Protein AF-A0A1Q7N1H9-F1 (afdb_monomer_lite)

Structure (mmCIF, N/CA/C/O backbone):
data_AF-A0A1Q7N1H9-F1
#
_entry.id   AF-A0A1Q7N1H9-F1
#
loop_
_atom_site.group_PDB
_atom_site.id
_atom_site.type_symbol
_atom_site.label_atom_id
_atom_site.label_alt_id
_atom_site.label_comp_id
_atom_site.label_asym_id
_atom_site.label_entity_id
_atom_site.label_seq_id
_atom_site.pdbx_PDB_ins_code
_atom_site.Cartn_x
_atom_site.Cartn_y
_atom_site.Cartn_z
_atom_site.occupancy
_atom_site.B_iso_or_equiv
_atom_site.auth_seq_id
_atom_site.auth_comp_id
_atom_site.auth_asym_id
_atom_site.auth_atom_id
_atom_site.pdbx_PDB_model_num
ATOM 1 N N . MET A 1 1 ? 52.958 21.507 75.339 1.00 36.03 1 MET A N 1
ATOM 2 C CA . MET A 1 1 ? 54.075 20.549 75.482 1.00 36.03 1 MET A CA 1
ATOM 3 C C . MET A 1 1 ? 53.595 19.182 75.008 1.00 36.03 1 MET A C 1
ATOM 5 O O . MET A 1 1 ? 52.532 18.760 75.429 1.00 36.03 1 MET A O 1
ATOM 9 N N . SER A 1 2 ? 54.343 18.620 74.055 1.00 37.62 2 SER A N 1
ATOM 10 C CA . SER A 1 2 ? 54.335 17.300 73.391 1.00 37.62 2 SER A CA 1
ATOM 11 C C . SER A 1 2 ? 53.197 16.287 73.599 1.00 37.62 2 SER A C 1
ATOM 13 O O . SER A 1 2 ? 53.017 15.766 74.693 1.00 37.62 2 SER A O 1
ATOM 15 N N . SER A 1 3 ? 52.620 15.800 72.493 1.00 34.19 3 SER A N 1
ATOM 16 C CA . SER A 1 3 ? 53.065 14.536 71.862 1.00 34.19 3 SER A CA 1
ATOM 17 C C . SER A 1 3 ? 52.352 14.281 70.529 1.00 34.19 3 SER A C 1
ATOM 19 O O . SER A 1 3 ? 51.137 14.411 70.426 1.00 34.19 3 SER A O 1
ATOM 21 N N . GLN A 1 4 ? 53.136 13.921 69.512 1.00 42.31 4 GLN A N 1
ATOM 22 C CA . GLN A 1 4 ? 52.678 13.374 68.236 1.00 42.31 4 GLN A CA 1
ATOM 23 C C . GLN A 1 4 ? 52.510 11.855 68.366 1.00 42.31 4 GLN A C 1
ATOM 25 O O . GLN A 1 4 ? 53.378 11.207 68.945 1.00 42.31 4 GLN A O 1
ATOM 30 N N . ILE A 1 5 ? 51.473 11.284 67.748 1.00 42.28 5 ILE A N 1
ATOM 31 C CA . ILE A 1 5 ? 51.47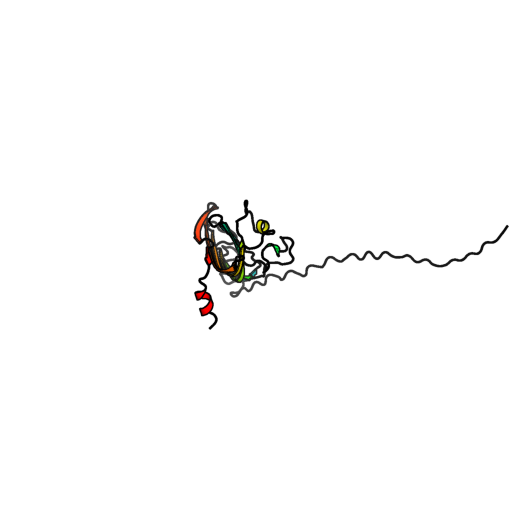9 9.887 67.291 1.00 42.28 5 ILE A CA 1
ATOM 32 C C . ILE A 1 5 ? 50.960 9.867 65.851 1.00 42.28 5 ILE A C 1
ATOM 34 O O . ILE A 1 5 ? 49.823 10.246 65.577 1.00 42.28 5 ILE A O 1
ATOM 38 N N . LEU A 1 6 ? 51.840 9.443 64.941 1.00 40.06 6 LEU A N 1
ATOM 39 C CA . LEU A 1 6 ? 51.527 9.011 63.583 1.00 40.06 6 LEU A CA 1
ATOM 40 C C . LEU A 1 6 ? 50.624 7.770 63.625 1.00 40.06 6 LEU A C 1
ATOM 42 O O . LEU A 1 6 ? 50.975 6.786 64.271 1.00 40.06 6 LEU A O 1
ATOM 46 N N . VAL A 1 7 ? 49.570 7.757 62.809 1.00 38.56 7 VAL A N 1
ATOM 47 C CA . VAL A 1 7 ? 49.052 6.522 62.205 1.00 38.56 7 VAL A CA 1
ATOM 48 C C . VAL A 1 7 ? 48.830 6.793 60.721 1.00 38.56 7 VAL A C 1
ATOM 50 O O . VAL A 1 7 ? 47.964 7.572 60.333 1.00 38.56 7 VAL A O 1
ATOM 53 N N . ALA A 1 8 ? 49.659 6.160 59.897 1.00 41.69 8 ALA A N 1
ATOM 54 C CA . ALA A 1 8 ? 49.472 6.039 58.463 1.00 41.69 8 ALA A CA 1
ATOM 55 C C . ALA A 1 8 ? 48.609 4.805 58.189 1.00 41.69 8 ALA A C 1
ATOM 57 O O . ALA A 1 8 ? 49.037 3.712 58.544 1.00 41.69 8 ALA A O 1
ATOM 58 N N . VAL A 1 9 ? 47.453 4.947 57.533 1.00 39.22 9 VAL A N 1
ATOM 59 C CA . VAL A 1 9 ? 46.788 3.837 56.830 1.00 39.22 9 VAL A CA 1
ATOM 60 C C . VAL A 1 9 ? 45.968 4.386 55.659 1.00 39.22 9 VAL A C 1
ATOM 62 O O . VAL A 1 9 ? 45.056 5.181 55.853 1.00 39.22 9 VAL A O 1
ATOM 65 N N . GLY A 1 10 ? 46.256 3.873 54.461 1.00 33.72 10 GLY A N 1
ATOM 66 C CA . GLY A 1 10 ? 45.207 3.508 53.508 1.00 33.72 10 GLY A CA 1
ATOM 67 C C . GLY A 1 10 ? 44.891 4.499 52.396 1.00 33.72 10 GLY A C 1
ATOM 68 O O . GLY A 1 10 ? 43.849 5.144 52.405 1.00 33.72 10 GLY A O 1
ATOM 69 N N . SER A 1 11 ? 45.727 4.515 51.359 1.00 43.41 11 SER A N 1
ATOM 70 C CA . SER A 1 11 ? 45.285 4.856 50.008 1.00 43.41 11 SER A CA 1
ATOM 71 C C . SER A 1 11 ? 44.191 3.885 49.549 1.00 43.41 11 SER A C 1
ATOM 73 O O . SER A 1 11 ? 44.413 2.678 49.512 1.00 43.41 11 SER A O 1
ATOM 75 N N . ALA A 1 12 ? 43.048 4.411 49.117 1.00 40.19 12 ALA A N 1
ATOM 76 C CA . ALA A 1 12 ? 42.152 3.718 48.200 1.00 40.19 12 ALA A CA 1
ATOM 77 C C . ALA A 1 12 ? 41.603 4.743 47.202 1.00 40.19 12 ALA A C 1
ATOM 79 O O . ALA A 1 12 ? 40.639 5.457 47.470 1.00 40.19 12 ALA A O 1
ATOM 80 N N . MET A 1 13 ? 42.275 4.840 46.050 1.00 38.69 13 MET A N 1
ATOM 81 C CA . MET A 1 13 ? 41.709 5.443 44.847 1.00 38.69 13 MET A CA 1
ATOM 82 C C . MET A 1 13 ? 40.438 4.672 44.486 1.00 38.69 13 MET A C 1
ATOM 84 O O . MET A 1 13 ? 40.514 3.532 44.029 1.00 38.69 13 MET A O 1
ATOM 88 N N . LEU A 1 14 ? 39.275 5.295 44.653 1.00 38.97 14 LEU A N 1
ATOM 89 C CA . LEU A 1 14 ? 38.065 4.837 43.984 1.00 38.97 14 LEU A CA 1
ATOM 90 C C . LEU A 1 14 ? 38.159 5.289 42.519 1.00 38.97 14 LEU A C 1
ATOM 92 O O . LEU A 1 14 ? 37.858 6.430 42.174 1.00 38.97 14 LEU A O 1
ATOM 96 N N . LEU A 1 15 ? 38.652 4.393 41.664 1.00 43.25 15 LEU A N 1
ATOM 97 C CA . LEU A 1 15 ? 38.568 4.526 40.215 1.00 43.25 15 LEU A CA 1
ATOM 98 C C . LEU A 1 15 ? 37.089 4.507 39.815 1.00 43.25 15 LEU A C 1
ATOM 100 O O . LEU A 1 15 ? 36.424 3.473 39.878 1.00 43.25 15 LEU A O 1
ATOM 104 N N . LEU A 1 16 ? 36.583 5.664 39.392 1.00 43.78 16 LEU A N 1
ATOM 105 C CA . LEU A 1 16 ? 35.344 5.777 38.634 1.00 43.78 16 LEU A CA 1
ATOM 106 C C . LEU A 1 16 ? 35.539 5.027 37.312 1.00 43.78 16 LEU A C 1
ATOM 108 O O . LEU A 1 16 ? 36.119 5.551 36.363 1.00 43.78 16 LEU A O 1
ATOM 112 N N . ALA A 1 17 ? 35.080 3.779 37.255 1.00 42.59 17 ALA A N 1
ATOM 113 C CA . ALA A 1 17 ? 34.955 3.047 36.007 1.00 42.59 17 ALA A CA 1
ATOM 114 C C . ALA A 1 17 ? 33.799 3.662 35.204 1.00 42.59 17 ALA A C 1
ATOM 116 O O . ALA A 1 17 ? 32.654 3.220 35.288 1.00 42.59 17 ALA A O 1
ATOM 117 N N . THR A 1 18 ? 34.091 4.704 34.424 1.00 45.09 18 THR A N 1
ATOM 118 C CA . THR A 1 18 ? 33.240 5.126 33.309 1.00 45.09 18 THR A CA 1
ATOM 119 C C . THR A 1 18 ? 33.283 4.023 32.259 1.00 45.09 18 THR A C 1
ATOM 121 O O . THR A 1 18 ? 34.138 4.009 31.373 1.00 45.09 18 THR A O 1
ATOM 124 N N . GLY A 1 19 ? 32.394 3.043 32.405 1.00 35.06 19 GLY A N 1
ATOM 125 C CA . GLY A 1 19 ? 32.126 2.052 31.377 1.00 35.06 19 GLY A CA 1
ATOM 126 C C . GLY A 1 19 ? 31.504 2.750 30.177 1.00 35.06 19 GLY A C 1
ATOM 127 O O . GLY A 1 19 ? 30.302 2.991 30.160 1.00 35.06 19 GLY A O 1
ATOM 128 N N . CYS A 1 20 ? 32.327 3.104 29.190 1.00 40.53 20 CYS A N 1
ATOM 129 C CA . CYS A 1 20 ? 31.852 3.469 27.864 1.00 40.53 20 CYS A CA 1
ATOM 130 C C . CYS A 1 20 ? 31.046 2.290 27.317 1.00 40.53 20 CYS A C 1
ATOM 132 O O . CYS A 1 20 ? 31.608 1.248 26.967 1.00 40.53 20 CYS A O 1
ATOM 134 N N . GLU A 1 21 ? 29.729 2.455 27.272 1.00 37.56 21 GLU A N 1
ATOM 135 C CA . GLU A 1 21 ? 28.821 1.574 26.560 1.00 37.56 21 GLU A CA 1
ATOM 136 C C . GLU A 1 21 ? 29.305 1.524 25.107 1.00 37.56 21 GLU A C 1
ATOM 138 O O . GLU A 1 21 ? 29.312 2.525 24.386 1.00 37.56 21 GLU A O 1
ATOM 143 N N . ARG A 1 22 ? 29.859 0.373 24.712 1.00 43.38 22 ARG A N 1
ATOM 144 C CA . ARG A 1 22 ? 30.353 0.177 23.351 1.00 43.38 22 ARG A CA 1
ATOM 145 C C . ARG A 1 22 ? 29.175 0.390 22.400 1.00 43.38 22 ARG A C 1
ATOM 147 O O . ARG A 1 22 ? 28.119 -0.197 22.645 1.00 43.38 22 ARG A O 1
ATOM 154 N N . PRO A 1 23 ? 29.339 1.154 21.306 1.00 43.25 23 PRO A N 1
ATOM 155 C CA . PRO A 1 23 ? 28.325 1.194 20.269 1.00 43.25 23 PRO A CA 1
ATOM 156 C C . PRO A 1 23 ? 28.088 -0.245 19.822 1.00 43.25 23 PRO A C 1
ATOM 158 O O . PRO A 1 23 ? 29.037 -0.952 19.468 1.00 43.25 23 PRO A O 1
ATOM 161 N N . THR A 1 24 ? 26.837 -0.695 19.905 1.00 42.53 24 THR A N 1
ATOM 162 C CA . THR A 1 24 ? 26.427 -1.992 19.382 1.00 42.53 24 THR A CA 1
ATOM 163 C C . THR A 1 24 ? 26.836 -1.985 17.922 1.00 42.53 24 THR A C 1
ATOM 165 O O . THR A 1 24 ? 26.292 -1.221 17.124 1.00 42.53 24 THR A O 1
ATOM 168 N N . THR A 1 25 ? 27.878 -2.744 17.587 1.00 45.22 25 THR A N 1
ATOM 169 C CA . THR A 1 25 ? 28.317 -2.897 16.209 1.00 45.22 25 THR A CA 1
ATOM 170 C C . THR A 1 25 ? 27.111 -3.458 15.480 1.00 45.22 25 THR A C 1
ATOM 172 O O . THR A 1 25 ? 26.697 -4.583 15.756 1.00 45.22 25 THR A O 1
ATOM 175 N N . ALA A 1 26 ? 26.472 -2.635 14.646 1.00 45.16 26 ALA A N 1
ATOM 176 C CA . ALA A 1 26 ? 25.432 -3.113 13.761 1.00 45.16 26 ALA A CA 1
ATOM 177 C C . ALA A 1 26 ? 26.056 -4.283 13.003 1.00 45.16 26 ALA A C 1
ATOM 179 O O . ALA A 1 26 ? 27.087 -4.113 12.346 1.00 45.16 26 ALA A O 1
ATOM 180 N N . GLY A 1 27 ? 25.498 -5.483 13.186 1.00 45.25 27 GLY A N 1
ATOM 181 C CA . GLY A 1 27 ? 25.920 -6.635 12.406 1.00 45.25 27 GLY A CA 1
ATOM 182 C C . GLY A 1 27 ? 25.861 -6.265 10.922 1.00 45.25 27 GLY A C 1
ATOM 183 O O . GLY A 1 27 ? 25.047 -5.408 10.552 1.00 45.25 27 GLY A O 1
ATOM 184 N N . PRO A 1 28 ? 26.725 -6.851 10.077 1.00 43.44 28 PRO A N 1
ATOM 185 C CA . PRO A 1 28 ? 26.637 -6.627 8.644 1.00 43.44 28 PRO A CA 1
ATOM 186 C C . PRO A 1 28 ? 25.183 -6.837 8.222 1.00 43.44 28 PRO A C 1
ATOM 188 O O . PRO A 1 28 ? 24.582 -7.866 8.541 1.00 43.44 28 PRO A O 1
ATOM 191 N N . ALA A 1 29 ? 24.600 -5.821 7.580 1.00 43.03 29 ALA A N 1
ATOM 192 C CA . ALA A 1 29 ? 23.299 -5.980 6.955 1.00 43.03 29 ALA A CA 1
ATOM 193 C C . ALA A 1 29 ? 23.387 -7.230 6.068 1.00 43.03 29 ALA A C 1
ATOM 195 O O . ALA A 1 29 ? 24.409 -7.378 5.385 1.00 43.03 29 ALA 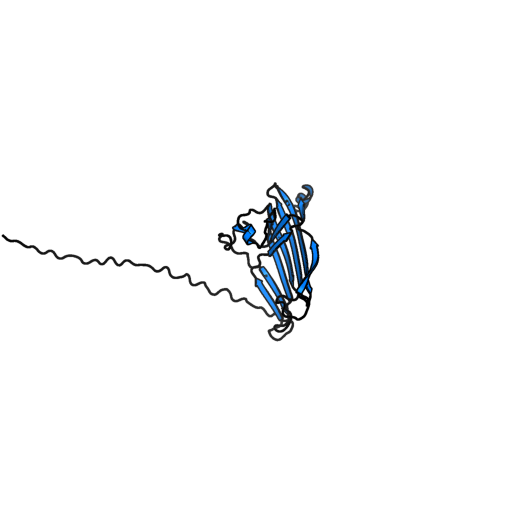A O 1
ATOM 196 N N . PRO A 1 30 ? 22.389 -8.134 6.090 1.00 42.09 30 PRO A N 1
ATOM 197 C CA . PRO A 1 30 ? 22.360 -9.244 5.154 1.00 42.09 30 PRO A CA 1
ATOM 198 C C . PRO A 1 30 ? 22.632 -8.680 3.764 1.00 42.09 30 PRO A C 1
ATOM 200 O O . PRO A 1 30 ? 21.934 -7.764 3.318 1.00 42.09 30 PRO A O 1
ATOM 203 N N . SER A 1 31 ? 23.701 -9.147 3.121 1.00 38.78 31 SER A N 1
ATOM 204 C CA . SER A 1 31 ? 23.937 -8.804 1.730 1.00 38.78 31 SER A CA 1
ATOM 205 C C . SER A 1 31 ? 22.704 -9.252 0.960 1.00 38.78 31 SER A C 1
ATOM 207 O O . SER A 1 31 ? 22.211 -10.361 1.169 1.00 38.78 31 SER A O 1
ATOM 209 N N . ALA A 1 32 ? 22.172 -8.376 0.107 1.00 42.81 32 ALA A N 1
ATOM 210 C CA . ALA A 1 32 ? 21.136 -8.780 -0.827 1.00 42.81 32 ALA A CA 1
ATOM 211 C C . ALA A 1 32 ? 21.679 -9.991 -1.602 1.00 42.81 32 ALA A C 1
ATOM 213 O O . ALA A 1 32 ? 22.664 -9.871 -2.332 1.00 42.81 32 ALA A O 1
ATOM 214 N N . GLN A 1 33 ? 21.114 -11.174 -1.360 1.00 40.31 33 GLN A N 1
ATOM 215 C CA . GLN A 1 33 ? 21.442 -12.352 -2.144 1.00 40.31 33 GLN A CA 1
ATOM 216 C C . GLN A 1 33 ? 20.724 -12.204 -3.475 1.00 40.31 33 GLN A C 1
ATOM 218 O O . GLN A 1 33 ? 19.498 -12.168 -3.530 1.00 40.31 33 GLN A O 1
ATOM 223 N N . PHE A 1 34 ? 21.507 -12.062 -4.537 1.00 47.84 34 PHE A N 1
ATOM 224 C CA . PHE A 1 34 ? 21.003 -12.029 -5.897 1.00 47.84 34 PHE A CA 1
ATOM 225 C C . PHE A 1 34 ? 21.148 -13.430 -6.486 1.00 47.84 34 PHE A C 1
ATOM 227 O O . PHE A 1 34 ? 22.259 -13.871 -6.775 1.00 47.84 34 PHE A O 1
ATOM 234 N N . ASP A 1 35 ? 20.029 -14.136 -6.626 1.00 52.41 35 ASP A N 1
ATOM 235 C CA . ASP A 1 35 ? 19.975 -15.407 -7.346 1.00 52.41 35 ASP A CA 1
ATOM 236 C C . ASP A 1 35 ? 19.704 -15.143 -8.834 1.00 52.41 35 ASP A C 1
ATOM 238 O O . ASP A 1 35 ? 18.586 -14.795 -9.227 1.00 52.41 35 ASP A O 1
ATOM 242 N N . PHE A 1 36 ? 20.754 -15.265 -9.649 1.00 54.09 36 PHE A N 1
ATOM 243 C CA . PHE A 1 36 ? 20.677 -15.167 -11.103 1.00 54.09 36 PHE A CA 1
ATOM 244 C C . PHE A 1 36 ? 20.384 -16.549 -11.693 1.00 54.09 36 PHE A C 1
ATOM 246 O O . PHE A 1 36 ? 21.300 -17.292 -12.037 1.00 54.09 36 PHE A O 1
ATOM 253 N N . MET A 1 37 ? 19.106 -16.881 -11.868 1.00 54.22 37 MET A N 1
ATOM 254 C CA . MET A 1 37 ? 18.698 -18.206 -12.364 1.00 54.22 37 MET A CA 1
ATOM 255 C C . MET A 1 37 ? 19.182 -18.546 -13.786 1.00 54.22 37 MET A C 1
ATOM 257 O O . MET A 1 37 ? 19.279 -19.725 -14.111 1.00 54.22 37 MET A O 1
ATOM 261 N N . ASN A 1 38 ? 19.492 -17.550 -14.624 1.00 59.88 38 ASN A N 1
ATOM 262 C CA . ASN A 1 38 ? 20.034 -17.786 -15.969 1.00 59.88 38 ASN A CA 1
ATOM 263 C C . ASN A 1 38 ? 21.582 -17.748 -15.985 1.00 59.88 38 ASN A C 1
ATOM 265 O O . ASN A 1 38 ? 22.200 -18.051 -16.990 1.00 59.88 38 ASN A O 1
ATOM 269 N N . GLY A 1 39 ? 22.240 -17.405 -14.871 1.00 56.94 39 GLY A N 1
ATOM 270 C CA . GLY A 1 39 ? 23.660 -17.047 -14.858 1.00 56.94 39 GLY A CA 1
ATOM 271 C C . GLY A 1 39 ? 23.897 -15.564 -15.193 1.00 56.94 39 GLY A C 1
ATOM 272 O O . GLY A 1 39 ? 23.012 -14.879 -15.707 1.00 56.94 39 GLY A O 1
ATOM 273 N N . PRO A 1 40 ? 25.078 -15.016 -14.860 1.00 57.72 40 PRO A N 1
ATOM 274 C CA . PRO A 1 40 ? 25.366 -13.584 -15.000 1.00 57.72 40 PRO A CA 1
ATOM 275 C C . PRO A 1 40 ? 25.429 -13.101 -16.461 1.00 57.72 40 PRO A C 1
ATOM 277 O O . PRO A 1 40 ? 25.333 -11.899 -16.702 1.00 57.72 40 PRO A O 1
ATOM 280 N N . SER A 1 41 ? 25.592 -14.019 -17.419 1.00 64.19 41 SER A N 1
ATOM 281 C CA . SER A 1 41 ? 25.733 -13.754 -18.857 1.00 64.19 41 SER A CA 1
ATOM 282 C C . SER A 1 41 ? 24.440 -13.878 -19.663 1.00 64.19 41 SER A C 1
ATOM 284 O O . SER A 1 41 ? 24.407 -13.423 -20.805 1.00 64.19 41 SER A O 1
ATOM 286 N N . ASP A 1 42 ? 23.391 -14.478 -19.102 1.00 64.12 42 ASP A N 1
ATOM 287 C CA . ASP A 1 42 ? 22.201 -14.842 -19.867 1.00 64.12 42 ASP A CA 1
ATOM 288 C C . ASP A 1 42 ? 21.083 -13.826 -19.616 1.00 64.12 42 ASP A C 1
ATOM 290 O O . ASP A 1 42 ? 20.645 -13.595 -18.483 1.00 64.12 42 ASP A O 1
ATOM 294 N N . LEU A 1 43 ? 20.629 -13.203 -20.704 1.00 63.47 43 LEU A N 1
ATOM 295 C CA . LEU A 1 43 ? 19.609 -12.163 -20.686 1.00 63.47 43 LEU A CA 1
ATOM 296 C C . LEU A 1 43 ? 18.193 -12.739 -20.882 1.00 63.47 43 LEU A C 1
ATOM 298 O O . LEU A 1 43 ? 18.016 -13.705 -21.628 1.00 63.47 43 LEU A O 1
ATOM 302 N N . PRO A 1 44 ? 17.164 -12.130 -20.258 1.00 68.62 44 PRO A N 1
ATOM 303 C CA . PRO A 1 44 ? 17.265 -11.020 -19.308 1.00 68.62 44 PRO A CA 1
ATOM 304 C C . PRO A 1 44 ? 17.794 -11.488 -17.944 1.00 68.62 44 PRO A C 1
ATOM 306 O O . PRO A 1 44 ? 17.505 -12.607 -17.506 1.00 68.62 44 PRO A O 1
ATOM 309 N N . ASN A 1 45 ? 18.518 -10.614 -17.236 1.00 72.69 45 ASN A N 1
ATOM 310 C CA . ASN A 1 45 ? 18.902 -10.892 -15.858 1.00 72.69 45 ASN A CA 1
ATOM 311 C C . ASN A 1 45 ? 17.633 -10.896 -14.994 1.00 72.69 45 ASN A C 1
ATOM 313 O O . ASN A 1 45 ? 16.837 -9.952 -15.014 1.00 72.69 45 ASN A O 1
ATOM 317 N N . VAL A 1 46 ? 17.437 -11.966 -14.225 1.00 76.94 46 VAL A N 1
ATOM 318 C CA . VAL A 1 46 ? 16.340 -12.074 -13.262 1.00 76.94 46 VAL A CA 1
ATOM 319 C C . VAL A 1 46 ? 16.925 -12.039 -11.864 1.00 76.94 46 VAL A C 1
ATOM 321 O O . VAL A 1 46 ? 17.702 -12.914 -11.501 1.00 76.94 46 VAL A O 1
ATOM 324 N N . PHE A 1 47 ? 16.508 -11.051 -11.082 1.00 75.81 47 PHE A N 1
ATOM 325 C CA . PHE A 1 47 ? 16.869 -10.888 -9.682 1.00 75.81 47 PHE A CA 1
ATOM 326 C C . PHE A 1 47 ? 15.661 -11.215 -8.815 1.00 75.81 47 PHE A C 1
ATOM 328 O O . PHE A 1 47 ? 14.581 -10.650 -9.013 1.00 75.81 47 PHE A O 1
ATOM 335 N N . ARG A 1 48 ? 15.842 -12.103 -7.839 1.00 81.94 48 ARG A N 1
ATOM 336 C CA . ARG A 1 48 ? 14.848 -12.407 -6.804 1.00 81.94 48 ARG A CA 1
ATOM 337 C C . ARG A 1 48 ? 15.465 -12.202 -5.434 1.00 81.94 48 ARG A C 1
ATOM 339 O O . ARG A 1 48 ? 16.633 -12.517 -5.239 1.00 81.94 48 ARG A O 1
ATOM 346 N N . GLY A 1 49 ? 14.677 -11.684 -4.506 1.00 82.56 49 GLY A N 1
ATOM 347 C CA . GLY A 1 49 ? 15.080 -11.518 -3.116 1.00 82.56 49 GLY A CA 1
ATOM 348 C C . GLY A 1 49 ? 13.959 -10.907 -2.291 1.00 82.56 49 GLY A C 1
ATOM 349 O O . GLY A 1 49 ? 12.845 -10.733 -2.786 1.00 82.56 49 GLY A O 1
ATOM 350 N N . ASP A 1 50 ? 14.275 -10.536 -1.055 1.00 85.50 50 ASP A N 1
ATOM 351 C CA . ASP A 1 50 ? 13.331 -9.877 -0.160 1.00 85.50 50 ASP A CA 1
ATOM 352 C C . ASP A 1 50 ? 13.622 -8.377 -0.059 1.00 85.50 50 ASP A C 1
ATOM 354 O O . ASP A 1 50 ? 14.762 -7.935 0.093 1.00 85.50 50 ASP A O 1
ATOM 358 N N . SER A 1 51 ? 12.571 -7.564 -0.139 1.00 83.25 51 SER A N 1
ATOM 359 C CA . SER A 1 51 ? 12.636 -6.109 -0.023 1.00 83.25 51 SER A CA 1
ATOM 360 C C . SER A 1 51 ? 11.596 -5.615 0.971 1.00 83.25 51 SER A C 1
ATOM 362 O O . SER A 1 51 ? 10.441 -6.033 0.960 1.00 83.25 51 SER A O 1
ATOM 364 N N . VAL A 1 52 ? 11.995 -4.674 1.822 1.00 85.25 52 VAL A N 1
ATOM 365 C CA . VAL A 1 52 ? 11.078 -3.985 2.730 1.00 85.25 52 VAL A CA 1
ATOM 366 C C . VAL A 1 52 ? 10.298 -2.939 1.929 1.00 85.25 52 VAL A C 1
ATOM 368 O O . VAL A 1 52 ? 10.869 -1.949 1.469 1.00 85.25 52 VAL A O 1
ATOM 371 N N . LEU A 1 53 ? 8.990 -3.146 1.764 1.00 86.25 53 LEU A N 1
ATOM 372 C CA . LEU A 1 53 ? 8.077 -2.183 1.143 1.00 86.25 53 LEU A CA 1
ATOM 373 C C . LEU A 1 53 ? 6.982 -1.796 2.133 1.00 86.25 53 LEU A C 1
ATOM 375 O O . LEU A 1 53 ? 6.217 -2.654 2.553 1.00 86.25 53 LEU A O 1
ATOM 379 N N . LEU A 1 54 ? 6.858 -0.504 2.433 1.00 92.62 54 LEU A N 1
ATOM 380 C CA . LEU A 1 54 ? 5.634 0.068 2.991 1.00 92.62 54 LEU A CA 1
ATOM 381 C C . LEU A 1 54 ? 4.899 0.761 1.847 1.00 92.62 54 LEU A C 1
ATOM 383 O O . LEU A 1 54 ? 5.380 1.772 1.331 1.00 92.62 54 LEU A O 1
ATOM 387 N N . PHE A 1 55 ? 3.762 0.216 1.433 1.00 94.19 55 PHE A N 1
ATOM 388 C CA . PHE A 1 55 ? 2.976 0.816 0.361 1.00 94.19 55 PHE A CA 1
ATOM 389 C C . PHE A 1 55 ? 1.908 1.729 0.959 1.00 94.19 55 PHE A C 1
ATOM 391 O O . PHE A 1 55 ? 1.145 1.293 1.819 1.00 94.19 55 PHE A O 1
ATOM 398 N N . VAL A 1 56 ? 1.849 2.985 0.512 1.00 95.06 56 VAL A N 1
ATOM 399 C CA . VAL A 1 56 ? 0.887 3.982 0.998 1.00 95.06 56 VAL A CA 1
ATOM 400 C C . VAL A 1 56 ? 0.263 4.710 -0.175 1.00 95.06 56 VAL A C 1
ATOM 402 O O . VAL A 1 56 ? 0.973 5.234 -1.031 1.00 95.06 56 VAL A O 1
ATOM 405 N N . TRP A 1 57 ? -1.063 4.771 -0.186 1.00 94.12 57 TRP A N 1
ATOM 406 C CA . TRP A 1 57 ? -1.812 5.446 -1.233 1.00 94.12 57 TRP A CA 1
ATOM 407 C C . TRP A 1 57 ? -3.011 6.190 -0.666 1.00 94.12 57 TRP A C 1
ATOM 409 O O . TRP A 1 57 ? -3.877 5.591 -0.027 1.00 94.12 57 TRP A O 1
ATOM 419 N N . ALA A 1 58 ? -3.066 7.495 -0.919 1.00 92.56 58 ALA A N 1
ATOM 420 C CA . ALA A 1 58 ? -4.190 8.335 -0.543 1.00 92.56 58 ALA A CA 1
ATOM 421 C C . ALA A 1 58 ? -5.137 8.528 -1.724 1.00 92.56 58 ALA A C 1
ATOM 423 O O . ALA A 1 58 ? -4.727 8.920 -2.817 1.00 92.56 58 ALA A O 1
ATOM 424 N N . ASP A 1 59 ? -6.419 8.307 -1.469 1.00 89.94 59 ASP A N 1
ATOM 425 C CA . ASP A 1 59 ? -7.496 8.663 -2.370 1.00 89.94 59 ASP A CA 1
ATOM 426 C C . ASP A 1 59 ? -8.352 9.760 -1.743 1.00 89.94 59 ASP A C 1
ATOM 428 O O . ASP A 1 59 ? -9.253 9.508 -0.941 1.00 89.94 59 ASP A O 1
ATOM 432 N N . VAL A 1 60 ? -8.062 10.998 -2.137 1.00 87.38 60 VAL A N 1
ATOM 433 C CA . VAL A 1 60 ? -8.784 12.190 -1.678 1.00 87.38 60 VAL A CA 1
ATOM 434 C C . VAL A 1 60 ? -10.253 12.199 -2.107 1.00 87.38 60 VAL A C 1
ATOM 436 O O . VAL A 1 60 ? -11.068 12.806 -1.422 1.00 87.38 60 VAL A O 1
ATOM 439 N N . SER A 1 61 ? -10.618 11.501 -3.190 1.00 86.31 61 SER A N 1
ATOM 440 C CA . SER A 1 61 ? -12.002 11.480 -3.689 1.00 86.31 61 SER A CA 1
ATOM 441 C C . SER A 1 61 ? -12.932 10.656 -2.797 1.00 86.31 61 SER A C 1
ATOM 443 O O . SER A 1 61 ? -14.078 11.036 -2.571 1.00 86.31 61 SER A O 1
ATOM 445 N N . THR A 1 62 ? -12.421 9.561 -2.231 1.00 87.19 62 THR A N 1
ATOM 446 C CA . THR A 1 62 ? -13.136 8.729 -1.253 1.00 87.19 62 THR A CA 1
ATOM 447 C C . THR A 1 62 ? -12.717 9.011 0.186 1.00 87.19 62 THR A C 1
ATOM 449 O O . THR A 1 62 ? -13.231 8.379 1.103 1.00 87.19 62 THR A O 1
ATOM 452 N N . ASN A 1 63 ? -11.783 9.942 0.390 1.00 93.12 63 ASN A N 1
ATOM 453 C CA . ASN A 1 63 ? -11.236 10.330 1.685 1.00 93.12 63 ASN A CA 1
ATOM 454 C C . ASN A 1 63 ? -10.638 9.159 2.494 1.00 93.12 63 ASN A C 1
ATOM 456 O O . ASN A 1 63 ? -10.723 9.129 3.724 1.00 93.12 63 ASN A O 1
ATOM 460 N N . TYR A 1 64 ? -9.994 8.217 1.798 1.00 94.75 64 TYR A N 1
ATOM 461 C CA . TYR A 1 64 ? -9.324 7.065 2.403 1.00 94.75 64 TYR A CA 1
ATOM 462 C C . TYR A 1 64 ? -7.834 7.035 2.071 1.00 94.75 64 TYR A C 1
ATOM 464 O O . TYR A 1 64 ? -7.436 7.327 0.946 1.00 94.75 64 TYR A O 1
ATOM 472 N N . VAL A 1 65 ? -7.013 6.595 3.024 1.00 96.44 65 VAL A N 1
ATOM 473 C CA . VAL A 1 65 ? -5.621 6.197 2.772 1.00 96.44 65 VAL A CA 1
ATOM 474 C C . VAL A 1 65 ? -5.490 4.704 3.021 1.00 96.44 65 VAL A C 1
ATOM 476 O O . VAL A 1 65 ? -5.825 4.231 4.105 1.00 96.44 65 VAL A O 1
ATOM 479 N N . ILE A 1 66 ? -4.996 3.960 2.036 1.00 96.56 66 ILE A N 1
ATOM 480 C CA . ILE A 1 66 ? -4.613 2.561 2.214 1.00 96.56 66 ILE A CA 1
ATOM 481 C C . ILE A 1 66 ? -3.120 2.479 2.521 1.00 96.56 66 ILE A C 1
ATOM 483 O O . ILE A 1 66 ? -2.293 3.102 1.854 1.00 96.56 66 ILE A O 1
ATOM 487 N N . VAL A 1 67 ? -2.786 1.694 3.537 1.00 97.25 67 VAL A N 1
ATOM 488 C CA . VAL A 1 67 ? -1.420 1.339 3.905 1.00 97.25 67 VAL A CA 1
ATOM 489 C C . VAL A 1 67 ? -1.311 -0.177 3.891 1.00 97.25 67 VAL A C 1
ATOM 491 O O . VAL A 1 67 ? -2.095 -0.860 4.548 1.00 97.25 67 VAL A O 1
ATOM 494 N N . VAL A 1 68 ? -0.337 -0.703 3.157 1.00 96.56 68 VAL A N 1
ATOM 495 C CA . VAL A 1 68 ? -0.070 -2.139 3.065 1.00 96.56 68 VAL A CA 1
ATOM 496 C C . VAL A 1 68 ? 1.316 -2.438 3.616 1.00 96.56 68 VAL A C 1
ATOM 498 O O . VAL A 1 68 ? 2.262 -1.680 3.379 1.00 96.56 68 VAL A O 1
ATOM 501 N N . ASN A 1 69 ? 1.416 -3.561 4.329 1.00 95.44 69 ASN A N 1
ATOM 502 C CA . ASN A 1 69 ? 2.628 -4.060 4.974 1.00 95.44 69 ASN A CA 1
ATOM 503 C C . ASN A 1 69 ? 3.134 -3.170 6.126 1.00 95.44 69 ASN A C 1
ATOM 505 O O . ASN A 1 69 ? 4.317 -3.163 6.451 1.00 95.44 69 ASN A O 1
ATOM 509 N N . ALA A 1 70 ? 2.249 -2.402 6.769 1.00 94.75 70 ALA A N 1
ATOM 510 C CA . ALA A 1 70 ? 2.566 -1.836 8.080 1.00 94.75 70 ALA A CA 1
ATOM 511 C C . ALA A 1 70 ? 2.569 -2.947 9.154 1.00 94.75 70 ALA A C 1
ATOM 513 O O . ALA A 1 70 ? 1.944 -3.993 8.956 1.00 94.75 70 ALA A O 1
ATOM 514 N N . PRO A 1 71 ? 3.233 -2.742 10.305 1.00 94.62 71 PRO A N 1
ATOM 515 C CA . PRO A 1 71 ? 3.103 -3.651 11.439 1.00 94.62 71 PRO A CA 1
ATOM 516 C C . PRO A 1 71 ? 1.641 -3.783 11.879 1.00 94.62 71 PRO A C 1
ATOM 518 O O . PRO A 1 71 ? 0.851 -2.875 11.644 1.00 94.62 71 PRO A O 1
ATOM 521 N N . THR A 1 72 ? 1.286 -4.850 12.596 1.00 91.94 72 THR A N 1
ATOM 522 C CA . THR A 1 72 ? -0.108 -5.152 12.990 1.00 91.94 72 THR A CA 1
ATOM 523 C C . THR A 1 72 ? -0.805 -4.020 13.761 1.00 91.94 72 THR A C 1
ATOM 525 O O . THR A 1 72 ? -2.025 -3.867 13.684 1.00 91.94 72 THR A O 1
ATOM 528 N N . GLY A 1 73 ? -0.048 -3.193 14.492 1.00 89.12 73 GLY A N 1
ATOM 529 C CA . GLY A 1 73 ? -0.572 -1.994 15.161 1.00 89.12 73 GLY A CA 1
ATOM 530 C C . GLY A 1 73 ? -0.959 -0.858 14.201 1.00 89.12 73 GLY A C 1
ATOM 531 O O . GLY A 1 73 ? -1.763 -0.001 14.550 1.00 89.12 73 GLY A O 1
ATOM 532 N N . GLY A 1 74 ? -0.451 -0.863 12.972 1.00 94.88 74 GLY A N 1
ATOM 533 C CA . GLY A 1 74 ? -0.549 0.217 11.996 1.00 94.88 74 GLY A CA 1
ATOM 534 C C . GLY A 1 74 ? 0.726 1.063 11.934 1.00 94.88 74 GLY A C 1
ATOM 535 O O . GLY A 1 74 ? 1.773 0.712 12.478 1.00 94.88 74 GLY A O 1
ATOM 536 N N . VAL A 1 75 ? 0.633 2.207 11.256 1.00 96.88 75 VAL A N 1
ATOM 537 C CA . VAL A 1 75 ? 1.762 3.108 10.972 1.00 96.88 75 VAL A CA 1
ATOM 538 C C . VAL A 1 75 ? 2.459 3.622 12.235 1.00 96.88 75 VAL A C 1
ATOM 540 O O . VAL A 1 75 ? 3.684 3.680 12.251 1.00 96.88 75 VAL A O 1
ATOM 543 N N . HIS A 1 76 ? 1.729 3.915 13.316 1.00 96.31 76 HIS A N 1
ATOM 544 C CA . HIS A 1 76 ? 2.317 4.406 14.572 1.00 96.31 76 HIS A CA 1
ATOM 545 C C . HIS A 1 76 ? 3.351 3.443 15.183 1.00 96.31 76 HIS A C 1
ATOM 547 O O . HIS A 1 76 ? 4.265 3.869 15.882 1.00 96.31 76 HIS A O 1
ATOM 553 N N . ALA A 1 77 ? 3.238 2.140 14.902 1.00 96.00 77 ALA A N 1
ATOM 554 C CA . ALA A 1 77 ? 4.162 1.133 15.414 1.00 96.00 77 ALA A CA 1
ATOM 555 C C . ALA A 1 77 ? 5.520 1.137 14.687 1.00 96.00 77 ALA A C 1
ATOM 557 O O . ALA A 1 77 ? 6.469 0.497 15.150 1.00 96.00 77 ALA A O 1
ATOM 558 N N . LEU A 1 78 ? 5.634 1.853 13.562 1.00 95.00 78 LEU A N 1
ATOM 559 C CA . LEU A 1 78 ? 6.880 1.994 12.819 1.00 95.00 78 LEU A CA 1
ATOM 560 C C . LEU A 1 78 ? 7.910 2.809 13.600 1.00 95.00 78 LEU A C 1
ATOM 562 O O . LEU A 1 78 ? 7.588 3.841 14.186 1.00 95.00 78 LEU A O 1
ATOM 566 N N . ARG A 1 79 ? 9.187 2.432 13.484 1.00 93.94 79 ARG A N 1
ATOM 567 C CA . ARG A 1 79 ? 10.312 3.173 14.080 1.00 93.94 79 ARG A CA 1
ATOM 568 C C . ARG A 1 79 ? 10.342 4.650 13.694 1.00 93.94 79 ARG A C 1
ATOM 570 O O . ARG A 1 79 ? 10.608 5.503 14.530 1.00 93.94 79 ARG A O 1
ATOM 577 N N . ARG A 1 80 ? 10.018 4.967 12.436 1.00 92.81 80 ARG A N 1
ATOM 578 C CA . ARG A 1 80 ? 9.955 6.360 11.956 1.00 92.81 80 ARG A CA 1
ATOM 579 C C . ARG A 1 80 ? 8.831 7.173 12.611 1.00 92.81 80 ARG A C 1
ATOM 581 O O . ARG A 1 80 ? 8.923 8.390 12.633 1.00 92.81 80 ARG A O 1
ATOM 588 N N . CYS A 1 81 ? 7.830 6.512 13.185 1.00 95.25 81 CYS A N 1
ATOM 589 C CA . CYS A 1 81 ? 6.749 7.129 13.949 1.00 95.25 81 CYS A CA 1
ATOM 590 C C . CYS A 1 81 ? 6.988 7.128 15.469 1.00 95.25 81 CYS A C 1
ATOM 592 O O . CYS A 1 81 ? 6.081 7.478 16.218 1.00 95.25 81 CYS A O 1
ATOM 594 N N . GLY A 1 82 ? 8.179 6.731 15.935 1.00 93.50 82 GLY A N 1
ATOM 595 C CA . GLY A 1 82 ? 8.489 6.577 17.362 1.00 93.50 82 GLY A CA 1
ATOM 596 C C . GLY A 1 82 ? 8.167 5.192 17.938 1.00 93.50 82 GLY A C 1
ATOM 597 O O . GLY A 1 82 ? 8.393 4.964 19.122 1.00 93.50 82 GLY A O 1
ATOM 598 N N . GLY A 1 83 ? 7.672 4.258 17.119 1.00 94.50 83 GLY A N 1
ATOM 599 C CA . GLY A 1 83 ? 7.495 2.858 17.501 1.00 94.50 83 GLY A CA 1
ATOM 600 C C . GLY A 1 83 ? 8.798 2.048 17.470 1.00 94.50 83 GLY A C 1
ATOM 601 O O . GLY A 1 83 ? 9.895 2.583 17.318 1.00 94.50 83 GLY A O 1
ATOM 602 N N . ALA A 1 84 ? 8.686 0.723 17.583 1.00 93.62 84 ALA A N 1
ATOM 603 C CA . ALA A 1 84 ? 9.843 -0.184 17.610 1.00 93.62 84 ALA A CA 1
ATOM 604 C C . ALA A 1 84 ? 10.001 -1.028 16.334 1.00 93.62 84 ALA A C 1
ATOM 606 O O . ALA A 1 84 ? 11.066 -1.606 16.104 1.00 93.62 84 ALA A O 1
ATOM 607 N N . LEU A 1 85 ? 8.958 -1.107 15.503 1.00 93.12 85 LEU A N 1
ATOM 608 C CA . LEU A 1 85 ? 8.854 -2.101 14.439 1.00 93.12 85 LEU A CA 1
ATOM 609 C C . LEU A 1 85 ? 9.262 -1.537 13.074 1.00 93.12 85 LEU A C 1
ATOM 611 O O . LEU A 1 85 ? 9.240 -0.330 12.821 1.00 93.12 85 LEU A O 1
ATOM 615 N N . THR A 1 86 ? 9.626 -2.437 12.171 1.00 88.25 86 THR A N 1
ATOM 616 C CA . THR A 1 86 ? 9.831 -2.162 10.746 1.00 88.25 86 THR A CA 1
ATOM 617 C C . THR A 1 86 ? 8.834 -2.983 9.931 1.00 88.25 86 THR A C 1
ATOM 619 O O . THR A 1 86 ? 8.348 -3.994 10.438 1.00 88.25 86 THR A O 1
ATOM 622 N N . PRO A 1 87 ? 8.517 -2.582 8.687 1.00 87.69 87 PRO A N 1
ATOM 623 C CA . PRO A 1 87 ? 7.765 -3.445 7.783 1.00 87.69 87 PRO A CA 1
ATOM 624 C C . PRO A 1 87 ? 8.512 -4.765 7.575 1.00 87.69 87 PRO A C 1
ATOM 626 O O . PRO A 1 87 ? 9.748 -4.789 7.595 1.00 87.69 87 PRO A O 1
ATOM 629 N N . GLU A 1 88 ? 7.770 -5.844 7.360 1.00 86.38 88 GLU A N 1
ATOM 630 C CA . GLU A 1 88 ? 8.368 -7.143 7.062 1.00 86.38 88 GLU A CA 1
ATOM 631 C C . GLU A 1 88 ? 8.970 -7.134 5.646 1.00 86.38 88 GLU A C 1
ATOM 633 O O . GLU A 1 88 ? 8.383 -6.528 4.737 1.00 86.38 88 GLU A O 1
ATOM 638 N N . PRO A 1 89 ? 10.141 -7.763 5.433 1.00 87.94 89 PRO A N 1
ATOM 639 C CA . PRO A 1 89 ? 10.663 -8.018 4.095 1.00 87.94 89 PRO A CA 1
ATOM 640 C C . PRO A 1 89 ? 9.690 -8.879 3.286 1.00 87.94 89 PRO A C 1
ATOM 642 O O . PRO A 1 89 ? 9.044 -9.770 3.832 1.00 87.94 89 PRO A O 1
ATOM 645 N N . GLN A 1 90 ? 9.568 -8.593 1.992 1.00 85.12 90 GLN A N 1
ATOM 646 C CA . GLN A 1 90 ? 8.626 -9.267 1.102 1.00 85.12 90 GLN A CA 1
ATOM 647 C C . GLN A 1 90 ? 9.281 -9.621 -0.236 1.00 85.12 90 GLN A C 1
ATOM 649 O O . GLN A 1 90 ? 10.129 -8.850 -0.703 1.00 85.12 90 GLN A O 1
ATOM 654 N N . PRO A 1 91 ? 8.842 -10.704 -0.903 1.00 81.44 91 PRO A N 1
ATOM 655 C CA . PRO A 1 91 ? 9.418 -11.117 -2.173 1.00 81.44 91 PRO A CA 1
ATOM 656 C C . PRO A 1 91 ? 9.312 -10.032 -3.253 1.00 81.44 91 PRO A C 1
ATOM 658 O O . PRO A 1 91 ? 8.238 -9.488 -3.545 1.00 81.44 91 PRO A O 1
ATOM 661 N N . VAL A 1 92 ? 10.439 -9.747 -3.898 1.00 85.06 92 VAL A N 1
ATOM 662 C CA . VAL A 1 92 ? 10.542 -8.897 -5.085 1.00 85.06 92 VA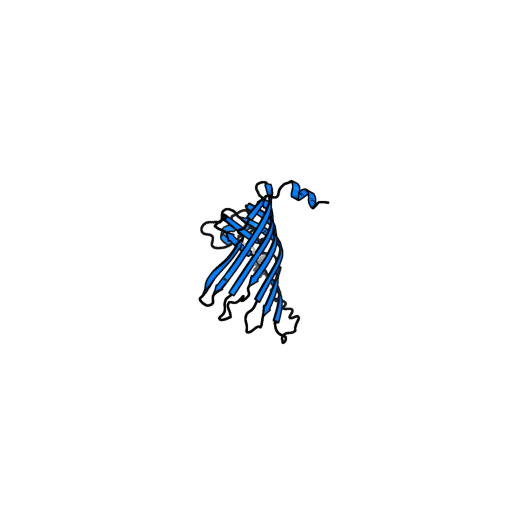L A CA 1
ATOM 663 C C . VAL A 1 92 ? 11.220 -9.667 -6.211 1.00 85.06 92 VAL A C 1
ATOM 665 O O . VAL A 1 92 ? 12.166 -10.423 -5.989 1.00 85.06 92 VAL A O 1
ATOM 668 N N . GLN A 1 93 ? 10.735 -9.454 -7.431 1.00 84.50 93 GLN A N 1
ATOM 669 C CA . GLN A 1 93 ? 11.391 -9.905 -8.646 1.00 84.50 93 GLN A CA 1
ATOM 670 C C . GLN A 1 93 ? 11.647 -8.705 -9.557 1.00 84.50 93 GLN A C 1
ATOM 672 O O . GLN A 1 93 ? 10.723 -7.965 -9.895 1.00 84.50 93 GLN A O 1
ATOM 677 N N . THR A 1 94 ? 12.888 -8.545 -9.994 1.00 82.44 94 THR A N 1
ATOM 678 C CA . THR A 1 94 ? 13.276 -7.550 -10.996 1.00 82.44 94 THR A CA 1
ATOM 679 C C . THR A 1 94 ? 13.827 -8.285 -12.207 1.00 82.44 94 THR A C 1
ATOM 681 O O . THR A 1 94 ? 14.605 -9.225 -12.061 1.00 82.44 94 THR A O 1
ATOM 684 N N . VAL A 1 95 ? 13.393 -7.896 -13.398 1.00 80.69 95 VAL A N 1
ATOM 685 C CA . VAL A 1 95 ? 13.806 -8.486 -14.671 1.00 80.69 95 VAL A CA 1
ATOM 686 C C . VAL A 1 95 ? 14.253 -7.365 -15.591 1.00 80.69 95 VAL A C 1
ATOM 688 O O . VAL A 1 95 ? 13.507 -6.412 -15.805 1.00 80.69 95 VAL A O 1
ATOM 691 N N . GLY A 1 96 ? 15.443 -7.480 -16.155 1.00 74.56 96 GLY A N 1
ATOM 692 C CA . GLY A 1 96 ? 15.950 -6.519 -17.126 1.00 74.56 96 GLY A CA 1
ATOM 693 C C . GLY A 1 96 ? 17.396 -6.812 -17.475 1.00 74.56 96 GLY A C 1
ATOM 694 O O . GLY A 1 96 ? 17.988 -7.757 -16.958 1.00 74.56 96 GLY A O 1
ATOM 695 N N . GLU A 1 97 ? 17.960 -6.009 -18.358 1.00 69.25 97 GLU A N 1
ATOM 696 C CA . GLU A 1 97 ? 19.396 -6.030 -18.621 1.00 69.25 97 GLU A CA 1
ATOM 697 C C . GLU A 1 97 ? 20.061 -5.008 -17.693 1.00 69.25 97 GLU A C 1
ATOM 699 O O . GLU A 1 97 ? 19.499 -3.943 -17.453 1.00 69.25 97 GLU A O 1
ATOM 704 N N . MET A 1 98 ? 21.251 -5.291 -17.154 1.00 61.59 98 MET A N 1
ATOM 705 C CA . MET A 1 98 ? 21.929 -4.347 -16.241 1.00 61.59 98 MET A CA 1
ATOM 706 C C . MET A 1 98 ? 22.218 -2.964 -16.858 1.00 61.59 98 MET A C 1
ATOM 708 O O . MET A 1 98 ? 22.468 -2.015 -16.119 1.00 61.59 98 MET A O 1
ATOM 712 N N . GLN A 1 99 ? 22.223 -2.859 -18.189 1.00 63.50 99 GLN A N 1
ATOM 713 C CA . GLN A 1 99 ? 22.488 -1.629 -18.945 1.00 63.50 99 GLN A CA 1
ATOM 714 C C . GLN A 1 99 ? 21.231 -1.055 -19.619 1.00 63.50 99 GLN A C 1
ATOM 716 O O . GLN A 1 99 ? 21.333 -0.050 -20.318 1.00 63.50 99 GLN A O 1
ATOM 721 N N . ASP A 1 100 ? 20.068 -1.677 -19.416 1.00 72.00 100 ASP A N 1
ATOM 722 C CA . ASP A 1 100 ? 18.800 -1.278 -20.027 1.00 72.00 100 ASP A CA 1
ATOM 723 C C . ASP A 1 100 ? 17.699 -1.169 -18.953 1.00 72.00 100 ASP A C 1
ATOM 725 O O . ASP A 1 100 ? 17.946 -1.192 -17.743 1.00 72.00 100 ASP A O 1
ATOM 729 N N . VAL A 1 101 ? 16.460 -1.005 -19.393 1.00 74.38 101 VAL A N 1
ATOM 730 C CA . VAL A 1 101 ? 15.290 -0.808 -18.551 1.00 74.38 101 VAL A CA 1
ATOM 731 C C . VAL A 1 101 ? 15.057 -1.994 -17.600 1.00 74.38 101 VAL A C 1
ATOM 733 O O . VAL A 1 101 ? 14.835 -3.136 -18.018 1.00 74.38 101 VAL A O 1
ATOM 736 N N . LEU A 1 102 ? 15.017 -1.702 -16.294 1.00 80.69 102 LEU A N 1
ATOM 737 C CA . LEU A 1 102 ? 14.639 -2.670 -15.264 1.00 80.69 102 LEU A CA 1
ATOM 738 C C . LEU A 1 102 ? 13.128 -2.672 -15.034 1.00 80.69 102 LEU A C 1
ATOM 740 O O . LEU A 1 102 ? 12.543 -1.684 -14.586 1.00 80.69 102 LEU A O 1
ATOM 744 N N . ARG A 1 103 ? 12.513 -3.835 -15.240 1.00 84.31 103 ARG A N 1
ATOM 745 C CA . ARG A 1 103 ? 11.107 -4.095 -14.927 1.00 84.31 103 ARG A CA 1
ATOM 746 C C . ARG A 1 103 ? 11.013 -4.721 -13.547 1.00 84.31 103 ARG A C 1
ATOM 748 O O . ARG A 1 103 ? 11.732 -5.666 -13.235 1.00 84.31 103 ARG A O 1
ATOM 755 N N . GLN A 1 104 ? 10.106 -4.239 -12.717 1.00 87.25 104 GLN A N 1
ATOM 756 C CA . GLN A 1 104 ? 9.922 -4.715 -11.355 1.00 87.25 104 GLN A CA 1
ATOM 757 C C . GLN A 1 104 ? 8.513 -5.275 -11.172 1.00 87.25 104 GLN A C 1
ATOM 759 O O . GLN A 1 104 ? 7.522 -4.635 -11.517 1.00 87.25 104 GLN A O 1
ATOM 764 N N . LEU A 1 105 ? 8.436 -6.446 -10.548 1.00 87.56 105 LEU A N 1
ATOM 765 C CA . LEU A 1 105 ? 7.216 -7.046 -10.031 1.00 87.56 105 LEU A CA 1
ATOM 766 C C . LEU A 1 105 ? 7.383 -7.280 -8.527 1.00 87.56 105 LEU A C 1
ATOM 768 O O . LEU A 1 105 ? 8.327 -7.931 -8.076 1.00 87.56 105 LEU A O 1
ATOM 772 N N . ARG A 1 106 ? 6.440 -6.772 -7.739 1.00 90.00 106 ARG A N 1
ATOM 773 C CA . ARG A 1 106 ? 6.339 -7.040 -6.302 1.00 90.00 106 ARG A CA 1
ATOM 774 C C . ARG A 1 106 ? 5.051 -7.787 -6.023 1.00 90.00 106 ARG A C 1
ATOM 776 O O . ARG A 1 106 ? 3.983 -7.352 -6.457 1.00 90.00 106 ARG A O 1
ATOM 783 N N . LEU A 1 107 ? 5.166 -8.886 -5.288 1.00 90.19 107 LEU A N 1
ATOM 784 C CA . LEU A 1 107 ? 4.042 -9.714 -4.874 1.00 90.19 107 LEU A CA 1
ATOM 785 C C . LEU A 1 107 ? 4.102 -9.881 -3.364 1.00 90.19 107 LEU A C 1
ATOM 787 O O . LEU A 1 107 ? 4.925 -10.625 -2.843 1.00 90.19 107 LEU A O 1
ATOM 791 N N . LEU A 1 108 ? 3.211 -9.185 -2.676 1.00 91.62 108 LEU A N 1
ATOM 792 C CA . LEU A 1 108 ? 3.041 -9.288 -1.237 1.00 91.62 108 LEU A CA 1
ATOM 793 C C . LEU A 1 108 ? 1.802 -10.133 -0.980 1.00 91.62 108 LEU A C 1
ATOM 795 O O . LEU A 1 108 ? 0.726 -9.834 -1.516 1.00 91.62 108 LEU A O 1
ATOM 799 N N . ARG A 1 109 ? 1.959 -11.184 -0.178 1.00 92.56 109 ARG A N 1
ATOM 800 C CA . ARG A 1 109 ? 0.881 -12.109 0.175 1.00 92.56 109 ARG A CA 1
ATOM 801 C C . ARG A 1 109 ? 0.644 -12.093 1.670 1.00 92.56 109 ARG A C 1
ATOM 803 O O . ARG A 1 109 ? 1.598 -12.001 2.429 1.00 92.56 109 ARG A O 1
ATOM 810 N N . ASP A 1 110 ? -0.625 -12.180 2.052 1.00 93.19 110 ASP A N 1
ATOM 811 C CA . ASP A 1 110 ? -1.056 -12.255 3.453 1.00 93.19 110 ASP A CA 1
ATOM 812 C C . ASP A 1 110 ? -0.488 -11.126 4.336 1.00 93.19 110 ASP A C 1
ATOM 814 O O . ASP A 1 110 ? -0.236 -11.294 5.526 1.00 93.19 110 ASP A O 1
ATOM 818 N N . VAL A 1 111 ? -0.323 -9.940 3.747 1.00 94.62 111 VAL A N 1
ATOM 819 C CA . VAL A 1 111 ? 0.221 -8.752 4.412 1.00 94.62 111 VAL A CA 1
ATOM 820 C C . VAL A 1 111 ? -0.875 -7.929 5.071 1.00 94.62 111 VAL A C 1
ATOM 822 O O . VAL A 1 111 ? -2.019 -7.891 4.606 1.00 94.62 111 VAL A O 1
ATOM 825 N N . ASN A 1 112 ? -0.509 -7.206 6.128 1.00 97.12 112 ASN A N 1
ATOM 826 C CA . ASN A 1 112 ? -1.419 -6.295 6.812 1.00 97.12 112 ASN A CA 1
ATOM 827 C C . ASN A 1 112 ? -1.905 -5.186 5.869 1.00 97.12 112 ASN A C 1
ATOM 829 O O . ASN A 1 112 ? -1.109 -4.530 5.192 1.00 97.12 112 ASN A O 1
ATOM 833 N N . ILE A 1 113 ? -3.213 -4.942 5.876 1.00 97.50 113 ILE A N 1
ATOM 834 C CA . ILE A 1 113 ? -3.872 -3.819 5.210 1.00 97.50 113 ILE A CA 1
ATOM 835 C C . ILE A 1 113 ? -4.524 -2.953 6.282 1.00 97.50 113 ILE A C 1
ATOM 837 O O . ILE A 1 113 ? -5.368 -3.417 7.050 1.00 97.50 113 ILE A O 1
ATOM 841 N N . HIS A 1 114 ? -4.169 -1.674 6.290 1.00 97.69 114 HIS A N 1
ATOM 842 C CA . HIS A 1 114 ? -4.762 -0.656 7.143 1.00 97.69 114 HIS A CA 1
ATOM 843 C C . HIS A 1 114 ? -5.417 0.415 6.283 1.00 97.69 114 HIS A C 1
ATOM 845 O O . HIS A 1 114 ? -4.822 0.902 5.322 1.00 97.69 114 HIS A O 1
ATOM 851 N N . ILE A 1 115 ? -6.634 0.800 6.648 1.00 97.19 115 ILE A N 1
ATOM 852 C CA . ILE A 1 115 ? -7.348 1.916 6.032 1.00 97.19 115 ILE A CA 1
ATOM 853 C C . ILE A 1 115 ? -7.416 3.045 7.046 1.00 97.19 115 ILE A C 1
ATOM 855 O O . ILE A 1 115 ? -7.860 2.827 8.170 1.00 97.19 115 ILE A O 1
ATOM 859 N N . TYR A 1 116 ? -7.009 4.243 6.649 1.00 97.44 116 TYR A N 1
ATOM 860 C CA . TYR A 1 116 ? -7.135 5.470 7.427 1.00 97.44 116 TYR A CA 1
ATOM 861 C C . TYR A 1 116 ? -8.201 6.364 6.805 1.00 97.44 116 TYR A C 1
ATOM 863 O O . TYR A 1 116 ? -8.366 6.400 5.586 1.00 97.44 116 TYR A O 1
ATOM 871 N N . SER A 1 117 ? -8.932 7.062 7.665 1.00 94.62 117 SER A N 1
ATOM 872 C CA . SER A 1 117 ? -9.986 8.001 7.297 1.00 94.62 117 SER A CA 1
ATOM 873 C C . SER A 1 117 ? -10.126 9.031 8.418 1.00 94.62 117 SER A C 1
ATOM 875 O O . SER A 1 117 ? -10.164 8.619 9.580 1.00 94.62 117 SER A O 1
ATOM 877 N N . PRO A 1 118 ? -10.285 10.327 8.111 1.00 94.75 118 PRO A N 1
ATOM 878 C CA . PRO A 1 118 ? -10.137 10.938 6.786 1.00 94.75 118 PRO A CA 1
ATOM 879 C C . PRO A 1 118 ? -8.673 10.942 6.301 1.00 94.75 118 PRO A C 1
ATOM 881 O O . PRO A 1 118 ? -7.756 10.648 7.070 1.00 94.75 118 PRO A O 1
ATOM 884 N N . VAL A 1 119 ? -8.446 11.297 5.034 1.00 94.88 119 VAL A N 1
ATOM 885 C CA . VAL A 1 119 ? -7.117 11.665 4.521 1.00 94.88 119 VAL A CA 1
ATOM 886 C C . VAL A 1 119 ? -6.683 12.963 5.220 1.00 94.88 119 VAL A C 1
ATOM 888 O O . VAL A 1 119 ? -7.429 13.945 5.171 1.00 94.88 119 VAL A O 1
ATOM 891 N N . PRO A 1 120 ? -5.505 13.009 5.871 1.00 94.19 120 PRO A N 1
ATOM 892 C CA . PRO A 1 120 ? -4.975 14.246 6.442 1.00 94.19 120 PRO A CA 1
ATOM 893 C C . PRO A 1 120 ? -4.829 15.347 5.388 1.00 94.19 120 PRO A C 1
ATOM 895 O O . PRO A 1 120 ? -4.517 15.068 4.236 1.00 94.19 120 PRO A O 1
ATOM 898 N N . SER A 1 121 ? -5.011 16.609 5.774 1.00 92.56 121 SER A N 1
ATOM 899 C CA . SER A 1 121 ? -4.774 17.744 4.879 1.00 92.56 121 SER A CA 1
ATOM 900 C C . SER A 1 121 ? -3.767 18.712 5.507 1.00 92.56 121 SER A C 1
ATOM 902 O O . SER A 1 121 ? -4.060 19.257 6.572 1.00 92.56 121 SER A O 1
ATOM 904 N N . PRO A 1 122 ? -2.593 18.935 4.884 1.00 91.50 122 PRO A N 1
ATOM 905 C CA . PRO A 1 122 ? -2.101 18.275 3.669 1.00 91.50 122 PRO A CA 1
ATOM 906 C C . PRO A 1 122 ? -1.657 16.824 3.932 1.00 91.50 122 PRO A C 1
ATOM 908 O O . PRO A 1 122 ? -1.067 16.543 4.970 1.00 91.50 122 PRO A O 1
ATOM 911 N N . PHE A 1 123 ? -1.863 15.924 2.964 1.00 93.38 123 PHE A N 1
ATOM 912 C CA . PHE A 1 123 ? -1.245 14.594 2.970 1.00 93.38 123 PHE A CA 1
ATOM 913 C C . PHE A 1 123 ? 0.027 14.621 2.127 1.00 93.38 123 PHE A C 1
ATOM 915 O O . PHE A 1 123 ? -0.027 14.818 0.912 1.00 93.38 123 PHE A O 1
ATOM 922 N N . ARG A 1 124 ? 1.176 14.442 2.771 1.00 93.19 124 ARG A N 1
ATOM 923 C CA . ARG A 1 124 ? 2.501 14.470 2.146 1.00 93.19 124 ARG A CA 1
ATOM 924 C C . ARG A 1 124 ? 3.090 13.075 2.040 1.00 93.19 124 ARG A C 1
ATOM 926 O O . ARG A 1 124 ? 3.703 12.759 1.025 1.00 93.19 124 ARG A O 1
ATOM 933 N N . ASN A 1 125 ? 2.960 12.261 3.084 1.00 92.81 125 ASN A N 1
ATOM 934 C CA . ASN A 1 125 ? 3.455 10.885 3.105 1.00 92.81 125 ASN A CA 1
ATOM 935 C C . ASN A 1 125 ? 2.905 10.112 4.319 1.00 92.81 125 ASN A C 1
ATOM 937 O O . ASN A 1 125 ? 2.067 10.593 5.075 1.00 92.81 125 ASN A O 1
ATOM 941 N N . PHE A 1 126 ? 3.395 8.888 4.523 1.00 94.25 126 PHE A N 1
ATOM 942 C CA . PHE A 1 126 ? 2.955 8.028 5.622 1.00 94.25 126 PHE A CA 1
ATOM 943 C C . PHE A 1 126 ? 3.190 8.625 7.021 1.00 94.25 126 PHE A C 1
ATOM 945 O O . PHE A 1 126 ? 2.495 8.230 7.953 1.00 94.25 126 PHE A O 1
ATOM 952 N N . MET A 1 127 ? 4.135 9.559 7.195 1.00 96.25 127 MET A N 1
ATOM 953 C CA . MET A 1 127 ? 4.405 10.186 8.495 1.00 96.25 127 MET A CA 1
ATOM 954 C C . MET A 1 127 ? 3.198 10.967 9.021 1.00 96.25 127 MET A C 1
ATOM 956 O O . MET A 1 127 ? 2.995 11.037 10.232 1.00 96.25 127 MET A O 1
ATOM 960 N N . ASP A 1 128 ? 2.343 11.469 8.127 1.00 96.56 128 ASP A N 1
ATOM 961 C CA . ASP A 1 128 ? 1.102 12.163 8.494 1.00 96.56 128 ASP A CA 1
ATOM 962 C C . ASP A 1 128 ? 0.077 11.221 9.157 1.00 96.56 128 ASP A C 1
ATOM 964 O O . ASP A 1 128 ? -0.922 11.665 9.717 1.00 96.56 128 ASP A O 1
ATOM 968 N N . LEU A 1 129 ? 0.329 9.906 9.127 1.00 97.06 129 LEU A N 1
ATOM 969 C CA . LEU A 1 129 ? -0.489 8.876 9.766 1.00 97.06 129 LEU A CA 1
ATOM 970 C C . LEU A 1 129 ? 0.091 8.394 11.105 1.00 97.06 129 LEU A C 1
ATOM 972 O O . LEU A 1 129 ? -0.544 7.578 11.772 1.00 97.06 129 LEU A O 1
ATOM 976 N N . CYS A 1 130 ? 1.278 8.861 11.517 1.00 96.69 130 CYS A N 1
ATOM 977 C CA . CYS A 1 130 ? 1.980 8.347 12.701 1.00 96.69 130 CYS A CA 1
ATOM 978 C C . CYS A 1 130 ? 1.187 8.487 14.005 1.00 96.69 130 CYS A C 1
ATOM 980 O O . CYS A 1 130 ? 1.358 7.671 14.901 1.00 96.69 130 CYS A O 1
ATOM 982 N N . GLN A 1 131 ? 0.336 9.507 14.116 1.00 95.38 131 GLN A N 1
ATOM 983 C CA . GLN A 1 131 ? -0.479 9.765 15.310 1.00 95.38 131 GLN A CA 1
ATOM 984 C C . GLN A 1 131 ? -1.941 9.341 15.126 1.00 95.38 131 GLN A C 1
ATOM 986 O O . GLN A 1 131 ? -2.797 9.661 15.948 1.00 95.38 131 GLN A O 1
ATOM 991 N N . LEU A 1 132 ? -2.249 8.638 14.033 1.00 95.69 132 LEU A N 1
ATOM 992 C CA . LEU A 1 132 ? -3.603 8.224 13.697 1.00 95.69 132 LEU A CA 1
ATOM 993 C C . LEU A 1 132 ? -3.799 6.732 13.948 1.00 95.69 132 LEU A C 1
ATOM 995 O O . LEU A 1 132 ? -2.900 5.904 13.775 1.00 95.69 132 LEU A O 1
ATOM 999 N N . SER A 1 133 ? -5.030 6.385 14.307 1.00 95.62 133 SER A N 1
ATOM 1000 C CA . SER A 1 133 ? -5.483 4.998 14.353 1.00 95.62 133 SER A CA 1
ATOM 1001 C C . SER A 1 133 ? -6.176 4.627 13.041 1.00 95.62 133 SER A C 1
ATOM 1003 O O . SER A 1 133 ? -6.888 5.458 12.471 1.00 95.62 133 SER A O 1
ATOM 1005 N N . PRO A 1 134 ? -5.993 3.394 12.542 1.00 96.50 134 PRO A N 1
ATOM 1006 C CA . PRO A 1 134 ? -6.672 2.950 11.335 1.00 96.50 134 PRO A CA 1
ATOM 1007 C C . PRO A 1 134 ? -8.188 2.835 11.567 1.00 96.50 134 PRO A C 1
ATOM 1009 O O . PRO A 1 134 ? -8.640 2.306 12.579 1.00 96.50 134 PRO A O 1
ATOM 1012 N N . PHE A 1 135 ? -8.969 3.288 10.589 1.00 95.31 135 PHE A N 1
ATOM 1013 C CA . PHE A 1 135 ? -10.420 3.101 10.487 1.00 95.31 135 PHE A CA 1
ATOM 1014 C C . PHE A 1 135 ? -10.807 1.633 10.240 1.00 95.31 135 PHE A C 1
ATOM 1016 O O . PHE 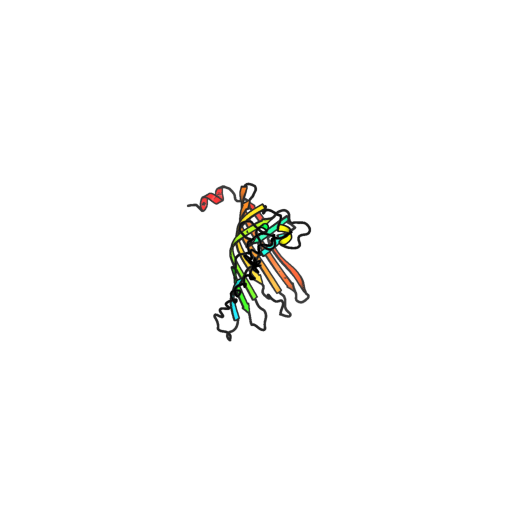A 1 135 ? -11.871 1.176 10.667 1.00 95.31 135 PHE A O 1
ATOM 1023 N N . ALA A 1 136 ? -9.953 0.883 9.544 1.00 96.31 136 ALA A N 1
ATOM 1024 C CA . ALA A 1 136 ? -10.120 -0.550 9.348 1.00 96.31 136 ALA A CA 1
ATOM 1025 C C . ALA A 1 136 ? -8.766 -1.256 9.269 1.00 96.31 136 ALA A C 1
ATOM 1027 O O . ALA A 1 136 ? -7.777 -0.660 8.834 1.00 96.31 136 ALA A O 1
ATOM 1028 N N . ARG A 1 137 ? -8.722 -2.526 9.671 1.00 97.25 137 ARG A N 1
ATOM 1029 C CA . ARG A 1 137 ? -7.503 -3.348 9.653 1.00 97.25 137 ARG A CA 1
ATOM 1030 C C . ARG A 1 137 ? -7.805 -4.777 9.236 1.00 97.25 137 ARG A C 1
ATOM 1032 O O . ARG A 1 137 ? -8.854 -5.302 9.581 1.00 97.25 137 ARG A O 1
ATOM 1039 N N . GLY A 1 138 ? -6.886 -5.416 8.541 1.00 96.81 138 GLY A N 1
ATOM 1040 C CA . GLY A 1 138 ? -6.988 -6.829 8.204 1.00 96.81 138 GLY A CA 1
ATOM 1041 C C . GLY A 1 138 ? -5.818 -7.255 7.345 1.00 96.81 138 GLY A C 1
ATOM 1042 O O . GLY A 1 138 ? -4.736 -6.686 7.467 1.00 96.81 138 GLY A O 1
ATOM 1043 N N . THR A 1 139 ? -6.030 -8.231 6.474 1.00 97.06 139 THR A N 1
ATOM 1044 C CA . THR A 1 139 ? -4.967 -8.797 5.642 1.00 97.06 139 THR A CA 1
ATOM 1045 C C . THR A 1 139 ? -5.400 -8.938 4.191 1.00 97.06 139 THR A C 1
ATOM 1047 O O . THR A 1 139 ? -6.591 -8.952 3.847 1.00 97.06 139 THR A O 1
ATOM 1050 N N . GLY A 1 140 ? -4.414 -9.017 3.306 1.00 96.00 140 GLY A N 1
ATOM 1051 C CA . GLY A 1 140 ? -4.650 -9.239 1.894 1.00 96.00 140 GLY A CA 1
ATOM 1052 C C . GLY A 1 140 ? -3.366 -9.318 1.094 1.00 96.00 140 GLY A C 1
ATOM 1053 O O . GLY A 1 140 ? -2.299 -9.624 1.615 1.00 96.00 140 GLY A O 1
ATOM 1054 N N . ASN A 1 141 ? -3.491 -9.039 -0.196 1.00 95.44 141 ASN A N 1
ATOM 1055 C CA . ASN A 1 141 ? -2.405 -9.151 -1.154 1.00 95.44 141 ASN A CA 1
ATOM 1056 C C . ASN A 1 141 ? -2.190 -7.813 -1.858 1.00 95.44 141 ASN A C 1
ATOM 1058 O O . ASN A 1 141 ? -3.156 -7.090 -2.126 1.00 95.44 141 ASN A O 1
ATOM 1062 N N . LEU A 1 142 ? -0.940 -7.525 -2.212 1.00 94.81 142 LEU A N 1
ATOM 1063 C CA . LEU A 1 142 ? -0.564 -6.410 -3.076 1.00 94.81 142 LEU A CA 1
ATOM 1064 C C . LEU A 1 142 ? 0.267 -6.944 -4.239 1.00 94.81 142 LEU A C 1
ATOM 1066 O O . LEU A 1 142 ? 1.272 -7.622 -4.045 1.00 94.81 142 LEU A O 1
ATOM 1070 N N . THR A 1 143 ? -0.147 -6.603 -5.451 1.00 93.25 143 THR A N 1
ATOM 1071 C CA . THR A 1 143 ? 0.699 -6.684 -6.643 1.00 93.25 143 THR A CA 1
ATOM 1072 C C . THR A 1 143 ? 1.105 -5.272 -7.023 1.00 93.25 143 THR A C 1
ATOM 1074 O O . THR A 1 143 ? 0.256 -4.385 -7.024 1.00 93.25 143 THR A O 1
ATOM 1077 N N . SER A 1 144 ? 2.378 -5.046 -7.327 1.00 92.44 144 SER A N 1
ATOM 1078 C CA . SER A 1 144 ? 2.848 -3.778 -7.889 1.00 92.44 144 SER A CA 1
ATOM 1079 C C . SER A 1 144 ? 3.826 -4.035 -9.022 1.00 92.44 144 SER A C 1
ATOM 1081 O O . SER A 1 144 ? 4.684 -4.914 -8.918 1.00 92.44 144 SER A O 1
ATOM 1083 N N . THR A 1 145 ? 3.666 -3.279 -10.100 1.00 90.94 145 THR A N 1
ATOM 1084 C CA . THR A 1 145 ? 4.445 -3.391 -11.331 1.00 90.94 145 THR A CA 1
ATOM 1085 C C . THR A 1 145 ? 5.044 -2.045 -11.691 1.00 90.94 145 THR A C 1
ATOM 1087 O O . THR A 1 145 ? 4.434 -1.008 -11.445 1.00 90.94 145 THR A O 1
ATOM 1090 N N . ASP A 1 146 ? 6.224 -2.070 -12.289 1.00 88.81 146 ASP A N 1
ATOM 1091 C CA . ASP A 1 146 ? 6.915 -0.900 -12.827 1.00 88.81 146 ASP A CA 1
ATOM 1092 C C . ASP A 1 146 ? 7.727 -1.384 -14.028 1.00 88.81 146 ASP A C 1
ATOM 1094 O O . ASP A 1 146 ? 8.485 -2.349 -13.892 1.00 88.81 146 ASP A O 1
ATOM 1098 N N . ASN A 1 147 ? 7.509 -0.823 -15.215 1.00 86.25 147 ASN A N 1
ATOM 1099 C CA . ASN A 1 147 ? 8.225 -1.259 -16.409 1.00 86.25 147 ASN A CA 1
ATOM 1100 C C . ASN A 1 147 ? 9.548 -0.510 -16.619 1.00 86.25 147 ASN A C 1
ATOM 1102 O O . ASN A 1 147 ? 10.271 -0.936 -17.509 1.00 86.25 147 ASN A O 1
ATOM 1106 N N . ASP A 1 148 ? 9.848 0.537 -15.841 1.00 81.19 148 ASP A N 1
ATOM 1107 C CA . 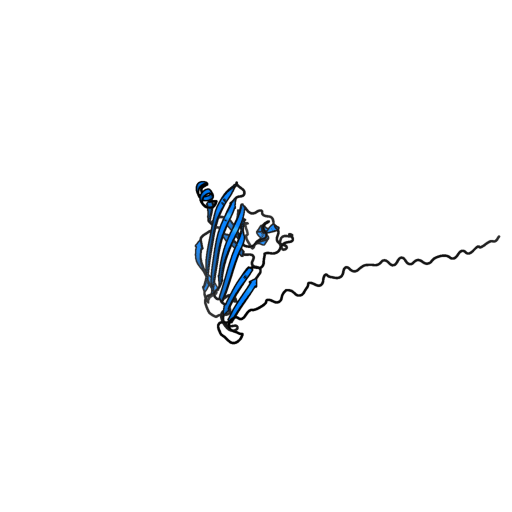ASP A 1 148 ? 11.092 1.312 -15.896 1.00 81.19 148 ASP A CA 1
ATOM 1108 C C . ASP A 1 148 ? 11.449 1.867 -14.510 1.00 81.19 148 ASP A C 1
ATOM 1110 O O . ASP A 1 148 ? 11.367 3.064 -14.210 1.00 81.19 148 ASP A O 1
ATOM 1114 N N . ARG A 1 149 ? 11.867 0.949 -13.636 1.00 76.50 149 ARG A N 1
ATOM 1115 C CA . ARG A 1 149 ? 12.022 1.183 -12.197 1.00 76.50 149 ARG A CA 1
ATOM 1116 C C . ARG A 1 149 ? 12.955 2.340 -11.839 1.00 76.50 149 ARG A C 1
ATOM 1118 O O . ARG A 1 149 ? 12.793 2.936 -10.767 1.00 76.50 149 ARG A O 1
ATOM 1125 N N . HIS A 1 150 ? 13.950 2.604 -12.680 1.00 74.94 150 HIS A N 1
ATOM 1126 C CA . HIS A 1 150 ? 14.954 3.641 -12.458 1.00 74.94 150 HIS A CA 1
ATOM 1127 C C . HIS A 1 150 ? 14.767 4.867 -13.349 1.00 74.94 150 HIS A C 1
ATOM 1129 O O . HIS A 1 150 ? 15.544 5.809 -13.205 1.00 74.94 150 HIS A O 1
ATOM 1135 N N . VAL A 1 151 ? 13.738 4.887 -14.205 1.00 68.31 151 VAL A N 1
ATOM 1136 C CA . VAL A 1 151 ? 13.534 5.951 -15.200 1.00 68.31 151 VAL A CA 1
ATOM 1137 C C . VAL A 1 151 ? 14.812 6.139 -16.028 1.00 68.31 151 VAL A C 1
ATOM 1139 O O . VAL A 1 151 ? 15.307 7.247 -16.223 1.00 68.31 151 VAL A O 1
ATOM 1142 N N . THR A 1 152 ? 15.438 5.019 -16.396 1.00 63.69 152 THR A N 1
ATOM 1143 C CA . THR A 1 152 ? 16.777 4.991 -17.007 1.00 63.69 152 THR A CA 1
ATOM 1144 C C . THR A 1 152 ? 16.728 5.009 -18.529 1.00 63.69 152 THR A C 1
ATOM 1146 O O . THR A 1 152 ? 17.766 5.198 -19.160 1.00 63.69 152 THR A O 1
ATOM 1149 N N . GLY A 1 153 ? 15.545 4.830 -19.125 1.00 63.31 153 GLY A N 1
ATOM 1150 C CA . GLY A 1 153 ? 15.342 4.934 -20.568 1.00 63.31 153 GLY A CA 1
ATOM 1151 C C . GLY A 1 153 ? 14.914 6.333 -21.031 1.00 63.31 153 GLY A C 1
ATOM 1152 O O . GLY A 1 153 ? 14.515 7.186 -20.247 1.00 63.31 153 GLY A O 1
ATOM 1153 N N . SER A 1 154 ? 14.924 6.552 -22.349 1.00 57.84 154 SER A N 1
ATOM 1154 C CA . SER A 1 154 ? 14.290 7.708 -23.014 1.00 57.84 154 SER A CA 1
ATOM 1155 C C . SER A 1 154 ? 12.773 7.530 -23.222 1.00 57.84 154 SER A C 1
ATOM 1157 O O . SER A 1 154 ? 12.147 8.296 -23.956 1.00 57.84 154 SER A O 1
ATOM 1159 N N . GLY A 1 155 ? 12.196 6.471 -22.646 1.00 71.50 155 GLY A N 1
ATOM 1160 C CA . GLY A 1 155 ? 10.852 5.975 -22.931 1.00 71.50 155 GLY A CA 1
ATOM 1161 C C . GLY A 1 155 ? 9.817 6.316 -21.861 1.00 71.50 155 GLY A C 1
ATOM 1162 O O . GLY A 1 155 ? 10.074 7.053 -20.917 1.00 71.50 155 GLY A O 1
ATOM 1163 N N . ALA A 1 156 ? 8.613 5.772 -22.031 1.00 78.56 156 ALA A N 1
ATOM 1164 C CA . ALA A 1 156 ? 7.520 5.954 -21.085 1.00 78.56 156 ALA A CA 1
ATOM 1165 C C . ALA A 1 156 ? 7.575 4.911 -19.951 1.00 78.56 156 ALA A C 1
ATOM 1167 O O . ALA A 1 156 ? 7.711 3.714 -20.225 1.00 78.56 156 ALA A O 1
ATOM 1168 N N . ASN A 1 157 ? 7.391 5.347 -18.700 1.00 85.12 157 ASN A N 1
ATOM 1169 C CA . ASN A 1 157 ? 7.269 4.463 -17.538 1.00 85.12 157 ASN A CA 1
ATOM 1170 C C . ASN A 1 157 ? 5.790 4.212 -17.207 1.00 85.12 157 ASN A C 1
ATOM 1172 O O . ASN A 1 157 ? 5.089 5.111 -16.744 1.00 85.12 157 ASN A O 1
ATOM 1176 N N . ALA A 1 158 ? 5.333 2.981 -17.406 1.00 86.25 158 ALA A N 1
ATOM 1177 C CA . ALA A 1 158 ? 4.072 2.466 -16.903 1.00 86.25 158 ALA A CA 1
ATOM 1178 C C . ALA A 1 158 ? 4.284 1.708 -15.583 1.00 86.25 158 ALA A C 1
ATOM 1180 O O . ALA A 1 158 ? 4.981 0.689 -15.522 1.00 86.25 158 ALA A O 1
ATOM 1181 N N . PHE A 1 159 ? 3.599 2.158 -14.536 1.00 89.56 159 PHE A N 1
ATOM 1182 C CA . PHE A 1 159 ? 3.647 1.548 -13.214 1.00 89.56 159 PHE A CA 1
ATOM 1183 C C . PHE A 1 159 ? 2.264 1.512 -12.579 1.00 89.56 159 PHE A C 1
ATOM 1185 O O . PHE A 1 159 ? 1.370 2.293 -12.902 1.00 89.56 159 PHE A O 1
ATOM 1192 N N . GLY A 1 160 ? 2.076 0.595 -11.642 1.00 91.62 160 GLY A N 1
ATOM 1193 C CA . GLY A 1 160 ? 0.782 0.422 -11.017 1.00 91.62 160 GLY A CA 1
ATOM 1194 C C . GLY A 1 160 ? 0.803 -0.500 -9.821 1.00 91.62 160 GLY A C 1
ATOM 1195 O O . GLY A 1 160 ? 1.831 -1.068 -9.422 1.00 91.62 160 GLY A O 1
ATOM 1196 N N . PHE A 1 161 ? -0.369 -0.622 -9.220 1.00 93.56 161 PHE A N 1
ATOM 1197 C CA . PHE A 1 161 ? -0.593 -1.538 -8.125 1.00 93.56 161 PHE A CA 1
ATOM 1198 C C . PHE A 1 161 ? -2.042 -1.995 -8.065 1.00 93.56 161 PHE A C 1
ATOM 1200 O O . PHE A 1 161 ? -2.959 -1.292 -8.483 1.00 93.56 161 PHE A O 1
ATOM 1207 N N . ARG A 1 162 ? -2.232 -3.147 -7.430 1.00 94.81 162 ARG A N 1
ATOM 1208 C CA . ARG A 1 162 ? -3.524 -3.683 -7.026 1.00 94.81 162 ARG A CA 1
ATOM 1209 C C . ARG A 1 162 ? -3.404 -4.266 -5.626 1.00 94.81 162 ARG A C 1
ATOM 1211 O O . ARG A 1 162 ? -2.700 -5.255 -5.420 1.00 94.81 162 ARG A O 1
ATOM 1218 N N . ALA A 1 163 ? -4.104 -3.666 -4.674 1.00 95.62 163 ALA A N 1
ATOM 1219 C CA . ALA A 1 163 ? -4.252 -4.148 -3.310 1.00 95.62 163 ALA A CA 1
ATOM 1220 C C . ALA A 1 163 ? -5.671 -4.682 -3.101 1.00 95.62 163 ALA A C 1
ATOM 1222 O O . ALA A 1 163 ? -6.652 -3.997 -3.397 1.00 95.62 163 ALA A O 1
ATOM 1223 N N . GLN A 1 164 ? -5.799 -5.895 -2.569 1.00 96.50 164 GLN A N 1
ATOM 1224 C CA . GLN A 1 164 ? -7.104 -6.486 -2.280 1.00 96.50 164 GLN A CA 1
ATOM 1225 C C . GLN A 1 164 ? -7.069 -7.362 -1.031 1.00 96.50 164 GLN A C 1
ATOM 1227 O O . GLN A 1 164 ? -6.111 -8.104 -0.816 1.00 96.50 164 GLN A O 1
ATOM 1232 N N . GLY A 1 165 ? -8.127 -7.320 -0.227 1.00 96.19 165 GLY A N 1
ATOM 1233 C CA . GLY A 1 165 ? -8.171 -8.066 1.028 1.00 96.19 165 GLY A CA 1
ATOM 1234 C C . GLY A 1 165 ? -9.475 -7.915 1.793 1.00 96.19 165 GLY A C 1
ATOM 1235 O O . GLY A 1 165 ? -10.465 -7.378 1.281 1.00 96.19 165 GLY A O 1
ATOM 1236 N N . ILE A 1 166 ? -9.464 -8.418 3.024 1.00 96.69 166 ILE A N 1
ATOM 1237 C CA . ILE A 1 166 ? -10.568 -8.294 3.974 1.00 96.69 166 ILE A CA 1
ATOM 1238 C C . ILE A 1 166 ? -10.084 -7.486 5.168 1.00 96.69 166 ILE A C 1
ATOM 1240 O O . ILE A 1 166 ? -9.001 -7.740 5.685 1.00 96.69 166 ILE A O 1
ATOM 1244 N N . VAL A 1 167 ? -10.895 -6.527 5.605 1.00 96.38 167 VAL A N 1
ATOM 1245 C CA . VAL A 1 167 ? -10.610 -5.696 6.776 1.00 96.38 167 VAL A CA 1
ATOM 1246 C C . VAL A 1 167 ? -11.796 -5.677 7.722 1.00 96.38 167 VAL A C 1
ATOM 1248 O O . VAL A 1 167 ? -12.945 -5.658 7.284 1.00 96.38 167 VAL A O 1
ATOM 1251 N N . ASP A 1 168 ? -11.514 -5.622 9.012 1.00 96.62 168 ASP A N 1
ATOM 1252 C CA . ASP A 1 168 ? -12.481 -5.366 10.063 1.00 96.62 168 ASP A CA 1
ATOM 1253 C C . ASP A 1 168 ? -12.559 -3.868 10.339 1.00 96.62 168 ASP A C 1
ATOM 1255 O O . ASP A 1 168 ? -11.542 -3.175 10.450 1.00 96.62 168 ASP A O 1
ATOM 1259 N N . LEU A 1 169 ? -13.786 -3.362 10.423 1.00 95.12 169 LEU A N 1
ATOM 1260 C CA . LEU A 1 169 ? -14.069 -1.954 10.675 1.00 95.12 169 LEU A CA 1
ATOM 1261 C C . LEU A 1 169 ? -14.024 -1.679 12.178 1.00 95.12 169 LEU A C 1
ATOM 1263 O O . LEU A 1 169 ? -14.558 -2.461 12.965 1.00 95.12 169 LEU A O 1
ATOM 1267 N N . VAL A 1 170 ? -13.513 -0.514 12.584 1.00 93.88 170 VAL A N 1
ATOM 1268 C CA . VAL A 1 170 ? -13.582 -0.087 14.000 1.00 93.88 170 VAL A CA 1
ATOM 1269 C C . VAL A 1 170 ? -15.021 0.056 14.509 1.00 93.88 170 VAL A C 1
ATOM 1271 O O . VAL A 1 170 ? -15.280 -0.122 15.692 1.00 93.88 170 VAL A O 1
ATOM 1274 N N . SER A 1 171 ? -15.972 0.323 13.607 1.00 92.75 171 SER A N 1
ATOM 1275 C CA . SER A 1 171 ? -17.415 0.363 13.903 1.00 92.75 171 SER A CA 1
ATOM 1276 C C . SER A 1 171 ? -18.067 -1.024 14.012 1.00 92.75 171 SER A C 1
ATOM 1278 O O . SER A 1 171 ? -19.281 -1.118 14.195 1.00 92.75 171 SER A O 1
ATOM 1280 N N . GLY A 1 172 ? -17.284 -2.095 13.875 1.00 92.12 172 GLY A N 1
ATOM 1281 C CA . GLY A 1 172 ? -17.755 -3.472 13.826 1.00 92.12 172 GLY A CA 1
ATOM 1282 C C . GLY A 1 172 ? -18.089 -3.959 12.412 1.00 92.12 172 GLY A C 1
ATOM 1283 O O . GLY A 1 172 ? -18.429 -3.192 11.505 1.00 92.12 172 GLY A O 1
ATOM 1284 N N . GLY A 1 173 ? -18.010 -5.280 12.243 1.00 93.50 173 GLY A N 1
ATOM 1285 C CA . GLY A 1 173 ? -18.188 -5.966 10.964 1.00 93.50 173 GLY A CA 1
ATOM 1286 C C . GLY A 1 173 ? -16.943 -5.930 10.075 1.00 93.50 173 GLY A C 1
ATOM 1287 O O . GLY A 1 173 ? -15.934 -5.316 10.412 1.00 93.50 173 GLY A O 1
ATOM 1288 N N . SER A 1 174 ? -17.046 -6.579 8.915 1.00 94.12 174 SER A N 1
ATOM 1289 C CA . SER A 1 174 ? -15.941 -6.712 7.961 1.00 94.12 174 SER A CA 1
ATOM 1290 C C . SER A 1 174 ? -16.316 -6.161 6.589 1.00 94.12 174 SER A C 1
ATOM 1292 O O . SER A 1 174 ? -17.487 -6.127 6.189 1.00 94.12 174 SER A O 1
ATOM 1294 N N . ALA A 1 175 ? -15.306 -5.753 5.836 1.00 92.88 175 ALA A N 1
ATOM 1295 C CA . ALA A 1 175 ? -15.433 -5.220 4.496 1.00 92.88 175 ALA A CA 1
ATOM 1296 C C . ALA A 1 175 ? -14.399 -5.832 3.551 1.00 92.88 175 ALA A C 1
ATOM 1298 O O . ALA A 1 175 ? -13.305 -6.225 3.957 1.00 92.88 175 ALA A O 1
ATOM 1299 N N . ARG A 1 176 ? -14.753 -5.896 2.266 1.00 94.00 176 ARG A N 1
ATOM 1300 C CA . ARG A 1 176 ? -13.772 -6.131 1.201 1.00 94.00 176 ARG A CA 1
ATOM 1301 C C . ARG A 1 176 ? -13.099 -4.815 0.865 1.00 94.00 176 ARG A C 1
ATOM 1303 O O . ARG A 1 176 ? -13.796 -3.811 0.739 1.00 94.00 176 ARG A O 1
ATOM 1310 N N . VAL A 1 177 ? -11.785 -4.867 0.686 1.00 92.56 177 VAL A N 1
ATOM 1311 C CA . VAL A 1 177 ? -10.975 -3.777 0.146 1.00 92.56 177 VAL A CA 1
ATOM 1312 C C . VAL A 1 177 ? -10.500 -4.181 -1.239 1.00 92.56 177 VAL A C 1
ATOM 1314 O O . VAL A 1 177 ? -10.009 -5.295 -1.432 1.00 92.56 177 VAL A O 1
ATOM 1317 N N . LEU A 1 178 ? -10.646 -3.260 -2.183 1.00 92.88 178 LEU A N 1
ATOM 1318 C CA . LEU A 1 178 ? -9.991 -3.274 -3.484 1.00 92.88 178 LEU A CA 1
ATOM 1319 C C . LEU A 1 178 ? -9.523 -1.846 -3.759 1.00 92.88 178 LEU A C 1
ATOM 1321 O O . LEU A 1 178 ? -10.348 -0.933 -3.714 1.00 92.88 178 LEU A O 1
ATOM 1325 N N . ALA A 1 179 ? -8.228 -1.678 -4.002 1.00 90.75 179 ALA A N 1
ATOM 1326 C CA . ALA A 1 179 ? -7.612 -0.431 -4.428 1.00 90.75 179 ALA A CA 1
ATOM 1327 C C . ALA A 1 179 ? -6.651 -0.732 -5.580 1.00 90.75 179 ALA A C 1
ATOM 1329 O O . ALA A 1 179 ? -5.827 -1.641 -5.473 1.00 90.75 179 ALA A O 1
ATOM 1330 N N . GLU A 1 180 ? -6.761 0.010 -6.671 1.00 92.19 180 GLU A N 1
ATOM 1331 C CA . GLU A 1 180 ? -5.965 -0.210 -7.877 1.00 92.19 180 GLU A CA 1
ATOM 1332 C C . GLU A 1 180 ? -5.683 1.128 -8.551 1.00 92.19 180 GLU A C 1
ATOM 1334 O O . GLU A 1 180 ? -6.547 2.009 -8.588 1.00 92.19 180 GLU A O 1
ATOM 1339 N N . SER A 1 181 ? -4.469 1.287 -9.061 1.00 88.25 181 SER A N 1
ATOM 1340 C CA . SER A 1 181 ? -4.101 2.429 -9.889 1.00 88.25 181 SER A CA 1
ATOM 1341 C C . SER A 1 181 ? -3.025 2.022 -10.874 1.00 88.25 181 SER A C 1
ATOM 1343 O O . SER A 1 181 ? -2.084 1.311 -10.514 1.00 88.25 181 SER A O 1
ATOM 1345 N N . GLU A 1 182 ? -3.150 2.528 -12.090 1.00 89.12 182 GLU A N 1
ATOM 1346 C CA . GLU A 1 182 ? -2.137 2.455 -13.132 1.00 89.12 182 GLU A CA 1
ATOM 1347 C C . GLU A 1 182 ? -1.829 3.868 -13.608 1.00 89.12 182 GLU A C 1
ATOM 1349 O O . GLU A 1 182 ? -2.727 4.690 -13.826 1.00 89.12 182 GLU A O 1
ATOM 1354 N N . ARG A 1 183 ? -0.543 4.161 -13.757 1.00 87.31 183 ARG A N 1
ATOM 1355 C CA . ARG A 1 183 ? -0.036 5.460 -14.174 1.00 87.31 183 ARG A CA 1
ATOM 1356 C C . ARG A 1 183 ? 1.026 5.291 -15.242 1.00 87.31 183 ARG A C 1
ATOM 1358 O O . ARG A 1 183 ? 1.762 4.309 -15.257 1.00 87.31 183 ARG A O 1
ATOM 1365 N N . LEU A 1 184 ? 1.104 6.298 -16.096 1.00 86.12 184 LEU A N 1
ATOM 1366 C CA . LEU A 1 184 ? 2.103 6.445 -17.138 1.00 86.12 184 LEU A CA 1
ATOM 1367 C C . LEU A 1 184 ? 2.847 7.757 -16.916 1.00 86.12 184 LEU A C 1
ATOM 1369 O O . LEU A 1 184 ? 2.214 8.805 -16.814 1.00 86.12 184 LEU A O 1
ATOM 1373 N N . ILE A 1 185 ? 4.171 7.714 -16.876 1.00 86.00 185 ILE A N 1
ATOM 1374 C CA . ILE A 1 185 ? 5.029 8.874 -17.103 1.00 86.00 185 ILE A CA 1
ATOM 1375 C C . ILE A 1 185 ? 5.437 8.816 -18.572 1.00 86.00 185 ILE A C 1
ATOM 1377 O O . ILE A 1 185 ? 6.110 7.874 -18.989 1.00 86.00 185 ILE A O 1
ATOM 1381 N N . ALA A 1 186 ? 4.990 9.781 -19.368 1.00 84.75 186 ALA A N 1
ATOM 1382 C CA . ALA A 1 186 ? 5.406 9.919 -20.757 1.00 84.75 186 ALA A CA 1
ATOM 1383 C C . ALA A 1 186 ? 6.868 10.416 -20.848 1.00 84.75 186 ALA A C 1
ATOM 1385 O O . ALA A 1 186 ? 7.401 10.923 -19.859 1.00 84.75 186 ALA A O 1
ATOM 1386 N N . PRO A 1 187 ? 7.532 10.300 -22.016 1.00 81.94 187 PRO A N 1
ATOM 1387 C CA . PRO A 1 187 ? 8.932 10.717 -22.178 1.00 81.94 187 PRO A CA 1
ATOM 1388 C C . PRO A 1 187 ? 9.201 12.196 -21.861 1.00 81.94 187 PRO A C 1
ATOM 1390 O O . PRO A 1 187 ? 10.320 12.572 -21.530 1.00 81.94 187 PRO A O 1
ATOM 1393 N N . ASP A 1 188 ? 8.177 13.044 -21.958 1.00 83.75 188 ASP A N 1
ATOM 1394 C CA . ASP A 1 188 ? 8.224 14.469 -21.614 1.00 83.75 188 ASP A CA 1
ATOM 1395 C C . ASP A 1 188 ? 8.052 14.740 -20.102 1.00 83.75 188 ASP A C 1
ATOM 1397 O O . ASP A 1 188 ? 8.035 15.894 -19.674 1.00 83.75 188 ASP A O 1
ATOM 1401 N N . GLY A 1 189 ? 7.917 13.688 -19.288 1.00 81.94 189 GLY A N 1
ATOM 1402 C CA . GLY A 1 189 ? 7.669 13.761 -17.849 1.00 81.94 189 GLY A CA 1
ATOM 1403 C C . GLY A 1 189 ? 6.194 13.920 -17.469 1.00 81.94 189 GLY A C 1
ATOM 1404 O O . GLY A 1 189 ? 5.878 13.943 -16.276 1.00 81.94 189 GLY A O 1
ATOM 1405 N N . THR A 1 190 ? 5.276 14.004 -18.437 1.00 86.00 190 THR A N 1
ATOM 1406 C CA . THR A 1 190 ? 3.841 14.137 -18.163 1.00 86.00 190 THR A CA 1
ATOM 1407 C C . THR A 1 190 ? 3.306 12.875 -17.486 1.00 86.00 190 THR A C 1
ATOM 1409 O O . THR A 1 190 ? 3.471 11.767 -17.992 1.00 86.00 190 THR A O 1
ATOM 1412 N N . VAL A 1 191 ? 2.615 13.037 -16.352 1.00 84.44 191 VAL A N 1
ATOM 1413 C CA . VAL A 1 191 ? 1.999 11.926 -15.611 1.00 84.44 191 VAL A CA 1
ATOM 1414 C C . VAL A 1 191 ? 0.524 11.802 -15.977 1.00 84.44 191 VAL A C 1
ATOM 1416 O O . VAL A 1 191 ? -0.257 12.721 -15.740 1.00 84.44 191 VAL A O 1
ATOM 1419 N N . THR A 1 192 ? 0.132 10.642 -16.496 1.00 84.69 192 THR A N 1
ATOM 1420 C CA . THR A 1 192 ? -1.259 10.299 -16.817 1.00 84.69 192 THR A CA 1
ATOM 1421 C C . THR A 1 192 ? -1.730 9.152 -15.931 1.00 84.69 192 THR A C 1
ATOM 1423 O O . THR A 1 192 ? -1.047 8.139 -15.800 1.00 84.69 192 THR A O 1
ATOM 1426 N N . GLU A 1 193 ? -2.907 9.289 -15.322 1.00 80.19 193 GLU A N 1
ATOM 1427 C CA . GLU A 1 193 ? -3.593 8.172 -14.668 1.00 80.19 193 GLU A CA 1
ATOM 1428 C C . GLU A 1 193 ? -4.353 7.370 -15.733 1.00 80.19 193 GLU A C 1
ATOM 1430 O O . GLU A 1 193 ? -5.226 7.908 -16.411 1.00 80.19 193 GLU A O 1
ATOM 1435 N N . MET A 1 194 ? -3.978 6.103 -15.920 1.00 69.75 194 MET A N 1
ATOM 1436 C CA . MET A 1 194 ? -4.548 5.227 -16.950 1.00 69.75 194 MET A CA 1
ATOM 1437 C C . MET A 1 194 ? -5.805 4.519 -16.449 1.00 69.75 194 MET A C 1
ATOM 1439 O O . MET A 1 194 ? -6.793 4.401 -17.172 1.00 69.75 194 MET A O 1
ATOM 1443 N N . SER A 1 195 ? -5.777 4.063 -15.199 1.00 66.56 195 SER A N 1
ATOM 1444 C CA . SER A 1 195 ? -6.917 3.455 -14.528 1.00 66.56 195 SER A CA 1
ATOM 1445 C C . SER A 1 195 ? -6.828 3.711 -13.023 1.00 66.56 195 SER A C 1
ATOM 1447 O O . SER A 1 195 ? -5.742 3.773 -12.442 1.00 66.56 195 SER A O 1
ATOM 1449 N N . LYS A 1 196 ? -7.981 3.907 -12.378 1.00 57.72 196 LYS A N 1
ATOM 1450 C CA . LYS A 1 196 ? -8.089 4.058 -10.924 1.00 57.72 196 LYS A CA 1
ATOM 1451 C C . LYS A 1 196 ? -9.356 3.375 -10.438 1.00 57.72 196 LYS A C 1
ATOM 1453 O O . LYS A 1 196 ? -10.460 3.813 -10.760 1.00 57.72 196 LYS A O 1
ATOM 1458 N N . TYR A 1 197 ? -9.201 2.347 -9.610 1.00 61.25 197 TYR A N 1
ATOM 1459 C CA . TYR A 1 197 ? -10.277 1.896 -8.735 1.00 61.25 197 TYR A CA 1
ATOM 1460 C C . TYR A 1 197 ? -9.993 2.385 -7.325 1.00 61.25 197 TYR A C 1
ATOM 1462 O O . TYR A 1 197 ? -9.083 1.915 -6.637 1.00 61.25 197 TYR A O 1
ATOM 1470 N N . CYS A 1 198 ? -10.807 3.353 -6.910 1.00 55.84 198 CYS A N 1
ATOM 1471 C CA . CYS A 1 198 ? -10.781 3.920 -5.574 1.00 55.84 198 CYS A CA 1
ATOM 1472 C C . CYS A 1 198 ? -10.890 2.821 -4.508 1.00 55.84 198 CYS A C 1
ATOM 1474 O O . CYS A 1 198 ? -11.649 1.865 -4.720 1.00 55.84 198 CYS A O 1
ATOM 1476 N N . PRO A 1 199 ? -10.216 2.965 -3.349 1.00 57.31 199 PRO A N 1
ATOM 1477 C CA . PRO A 1 199 ? -10.401 2.077 -2.213 1.00 57.31 199 PRO A CA 1
ATOM 1478 C C . PRO A 1 199 ? -11.887 1.995 -1.869 1.00 57.31 199 PRO A C 1
ATOM 1480 O O . PRO A 1 199 ? -12.464 2.907 -1.278 1.00 57.31 199 PRO A O 1
ATOM 1483 N N . SER A 1 200 ? -12.531 0.897 -2.258 1.00 62.31 200 SER A N 1
ATOM 1484 C CA . SER A 1 200 ? -13.923 0.662 -1.896 1.00 62.31 200 SER A CA 1
ATOM 1485 C C . SER A 1 200 ? -13.944 -0.243 -0.679 1.00 62.31 200 SER A C 1
ATOM 1487 O O . SER A 1 200 ? -13.479 -1.379 -0.728 1.00 62.31 200 SER A O 1
ATOM 1489 N N . VAL A 1 201 ? -14.457 0.283 0.431 1.00 60.59 201 VAL A N 1
ATOM 1490 C CA . VAL A 1 201 ? -14.705 -0.485 1.650 1.00 60.59 201 VAL A CA 1
ATOM 1491 C C . VAL A 1 201 ? -16.160 -0.930 1.602 1.00 60.59 201 VAL A C 1
ATOM 1493 O O . VAL A 1 201 ? -17.064 -0.236 2.067 1.00 60.59 201 VAL A O 1
ATOM 1496 N N . ARG A 1 202 ? -16.421 -2.081 0.976 1.00 72.94 202 ARG A N 1
ATOM 1497 C CA . ARG A 1 202 ? -17.788 -2.618 0.890 1.00 72.94 202 ARG A CA 1
ATOM 1498 C C . ARG A 1 202 ? -18.041 -3.554 2.059 1.00 72.94 202 ARG A C 1
ATOM 1500 O O . ARG A 1 202 ? -17.444 -4.633 2.111 1.00 72.94 202 ARG A O 1
ATOM 1507 N N . ARG A 1 203 ? -18.939 -3.157 2.971 1.00 68.56 203 ARG A N 1
ATOM 1508 C CA . ARG A 1 203 ? -19.418 -4.033 4.052 1.00 68.56 203 ARG A CA 1
ATOM 1509 C C . ARG A 1 203 ? -19.897 -5.355 3.463 1.00 68.56 203 ARG A C 1
ATOM 1511 O O . ARG A 1 203 ? -20.666 -5.378 2.501 1.00 68.56 203 ARG A O 1
ATOM 1518 N N . MET A 1 204 ? -19.440 -6.456 4.042 1.00 64.44 204 MET A N 1
ATOM 1519 C CA . MET A 1 204 ? -19.948 -7.768 3.670 1.00 64.44 204 MET A CA 1
ATOM 1520 C C . MET A 1 204 ? -21.330 -7.983 4.279 1.00 64.44 204 MET A C 1
ATOM 1522 O O . MET A 1 204 ? -21.569 -7.652 5.439 1.00 64.44 204 MET A O 1
ATOM 1526 N N . SER A 1 205 ? -22.235 -8.584 3.506 1.00 62.91 205 SER A N 1
ATOM 1527 C CA . SER A 1 205 ?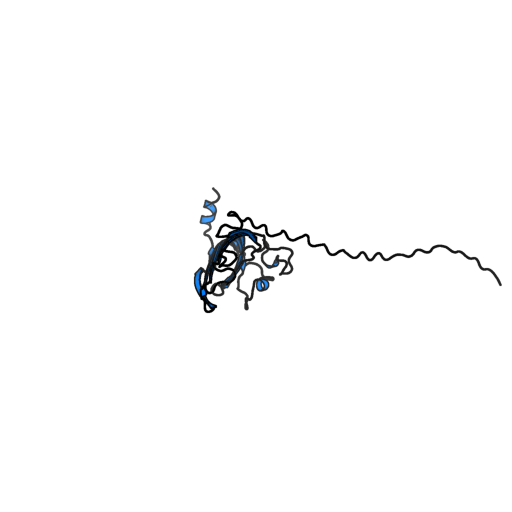 -23.496 -9.075 4.059 1.00 62.91 205 SER A CA 1
ATOM 1528 C C . SER A 1 205 ? -23.210 -10.168 5.104 1.00 62.91 205 SER A C 1
ATOM 1530 O O . SER A 1 205 ? -22.390 -11.053 4.828 1.00 62.91 205 SER A O 1
ATOM 1532 N N . PRO A 1 206 ? -23.902 -10.177 6.260 1.00 55.16 206 PRO A N 1
ATOM 1533 C CA . PRO A 1 206 ? -23.730 -11.192 7.307 1.00 55.16 206 PRO A CA 1
ATOM 1534 C C . PRO A 1 206 ? -23.844 -12.643 6.801 1.00 55.16 206 PRO A C 1
ATOM 1536 O O . PRO A 1 206 ? -23.207 -13.549 7.338 1.00 55.16 206 PRO A O 1
ATOM 1539 N N . ASN A 1 207 ? -24.599 -12.871 5.720 1.00 52.78 207 ASN A N 1
ATOM 1540 C CA . ASN A 1 207 ? -24.809 -14.199 5.134 1.00 52.78 207 ASN A CA 1
ATOM 1541 C C . ASN A 1 207 ? -23.626 -14.721 4.296 1.00 52.78 207 ASN A C 1
ATOM 1543 O O . ASN A 1 207 ? -23.570 -15.917 4.007 1.00 52.78 207 ASN A O 1
ATOM 1547 N N . ALA A 1 208 ? -22.664 -13.870 3.922 1.00 51.84 208 ALA A N 1
ATOM 1548 C CA . ALA A 1 208 ? -21.495 -14.278 3.136 1.00 51.84 208 ALA A CA 1
ATOM 1549 C C . ALA A 1 208 ? -20.382 -14.916 3.992 1.00 51.84 208 ALA A C 1
ATOM 1551 O O . ALA A 1 208 ? -19.610 -15.730 3.486 1.00 51.84 208 ALA A O 1
ATOM 1552 N N . VAL A 1 209 ? -20.321 -14.593 5.289 1.00 48.41 209 VAL A N 1
ATOM 1553 C CA . VAL A 1 209 ? -19.270 -15.069 6.210 1.00 48.41 209 VAL A CA 1
ATOM 1554 C C . VAL A 1 209 ? -19.467 -16.547 6.582 1.00 48.41 209 VAL A C 1
ATOM 1556 O O . VAL A 1 209 ? -18.502 -17.296 6.700 1.00 48.41 209 VAL A O 1
ATOM 1559 N N . ARG A 1 210 ? -20.719 -17.022 6.664 1.00 48.03 210 ARG A N 1
ATOM 1560 C CA . ARG A 1 210 ? -21.041 -18.409 7.065 1.00 48.03 210 ARG A CA 1
ATOM 1561 C C . ARG A 1 210 ? -20.709 -19.489 6.029 1.00 48.03 210 ARG A C 1
ATOM 1563 O O . ARG A 1 210 ? -20.730 -20.664 6.380 1.00 48.03 210 ARG A O 1
ATOM 1570 N N . ARG A 1 211 ? -20.410 -19.135 4.775 1.00 46.88 211 ARG A N 1
ATOM 1571 C CA . ARG A 1 211 ? -20.139 -20.119 3.705 1.00 46.88 211 ARG A CA 1
ATOM 1572 C C . ARG A 1 211 ? -18.671 -20.543 3.572 1.00 46.88 211 ARG A C 1
ATOM 1574 O O . ARG A 1 211 ? -18.398 -21.418 2.766 1.00 46.88 211 ARG A O 1
ATOM 1581 N N . ARG A 1 212 ? -17.741 -19.952 4.334 1.00 45.44 212 ARG A N 1
ATOM 1582 C CA . ARG A 1 212 ? -16.314 -20.350 4.346 1.00 45.44 212 ARG A CA 1
ATOM 1583 C C . ARG A 1 212 ? -15.881 -21.134 5.590 1.00 45.44 212 ARG A C 1
ATOM 1585 O O . ARG A 1 212 ? -14.730 -21.533 5.666 1.00 45.44 212 ARG A O 1
ATOM 1592 N N . ALA A 1 213 ? -16.784 -21.338 6.548 1.00 43.62 213 ALA A N 1
ATOM 1593 C CA . ALA A 1 213 ? -16.529 -22.105 7.771 1.00 43.62 213 ALA A CA 1
ATOM 1594 C C . ALA A 1 213 ? -17.115 -23.533 7.712 1.00 43.62 213 ALA A C 1
ATOM 1596 O O . ALA A 1 213 ? -17.393 -24.125 8.752 1.00 43.62 213 ALA A O 1
ATOM 1597 N N . ARG A 1 214 ? -17.364 -24.058 6.506 1.00 41.62 214 ARG A N 1
ATOM 1598 C CA . ARG A 1 214 ? -17.735 -25.454 6.254 1.00 41.62 214 ARG A CA 1
ATOM 1599 C C . ARG A 1 214 ? -16.847 -26.018 5.165 1.00 41.62 214 ARG A C 1
ATOM 1601 O O . ARG A 1 214 ? -16.582 -25.246 4.216 1.00 41.62 214 ARG A O 1
#

Foldseek 3Di:
DDDDDDDDDDDDPPPPPPPDPPPPPPPPDPDFDFDQVQPPPDPFGKGKGWDFDWDWDADQVVQKIKTKQDPQQPLLLDVVLVHDDGGDTFMKMWTGHPLDAIKIKGKHAFIKIFMAGGQDVPRDDSSSCNPPGGQKIGTGMKIKIWRGVPVNDLAKIKIKMWTWDKIAGPVGAIFIWIWIWIWMQGSVRDIDTPDTDHTDGHGDDPVVVVPVVD

Secondary structure (DSSP, 8-state):
-------------------------PPPPPP-----TT-TTSSSEEEEEEEE--EEEEETTTTEEEEES--TT-GGGBGGGTSSB-PPEEEEEEEE-TTSPPEEEEEEEEEEEEEESSPPSS--SGGGGTT---SEEEEEEEEEEESSTT--SSS-EEEEEEEEEEEEETTSSEEEEEEEEEEEE-TTS-EEEEEEEEEEEEEPPHHHHTTS--

pLDDT: mean 76.91, std 20.49, range [33.72, 97.69]

Sequence (214 aa):
MSSQILVAVGSAMLLLATGCERPTTAGPAPSAQFDFMNGPSDLPNVFRGDSVLLFVWADVSTNYVIVVNAPTGGVHALRRCGGALTPEPQPVQTVGEMQDVLRQLRLLRDVNIHIYSPVPSPFRNFMDLCQLSPFARGTGNLTSTDNDRHVTGSGANAFGFRAQGIVDLVSGGSARVLAESERLIAPDGTVTEMSKYCPSVRRMSPNAVRRRAR

Radius of gyration: 27.44 Å; chains: 1; bounding box: 79×46×98 Å